Protein AF-A0A939ZYT9-F1 (afdb_monomer_lite)

pLDDT: mean 72.54, std 13.78, range [33.97, 92.31]

Foldseek 3Di:
DDDPVVVVVVVVVVVVVVVVVVVVVVPPDPDDDDDDDDDDDDDWFQFKDKDFDDAAQFFQWAADPDPPDDGDTPGHHPVGDTADAAFDKDLGTKIWIFGATQFKKKKKKKWWPVQWDFFKDAFAWFAFQPPDWDDDPNDTDRPDGDGGPGIATQKQKWKWKDFPVGDIDILLNLCVVPCVLVVVVQDSPGDHVVVVLVCLPDPVSQVSVQVVCPVRQDQWDPWDWDDDNTITMTMTMGHHGRTGGMMMTMMIHRYDDPDDDVNVNVVRVSVSLVCCVVVVDPDPSGDNDGGIDMDMDMDGDD

Sequence (302 aa):
MKKNWIAKVAALMLALTLITSCFVGSTFAKYVTKAQGEDNARVAKWGILLTAAGTPLFESEYETDDTNGYEGLSVKSDNGDNVVAPGTHKDGFTGTITGTPEVAVRYELKIMKDSFKDIVLPAGEGYTDYTYFYEKDGVWDYHDTFDLDKDYAPLKWDVGVSNSNGTSYLLSALLEAHPGAANAGLTPVGASATDAIAIMSNTTYQNILKGILMDMVSGAQNVQFTDTDEYFAISMDFEPGCEMDYTFTLEWTWSFENNDDVTWCNDKADTYIGNVAAGVIEDAACITDIELNVIATATQID

Secondary structure (DSSP, 8-state):
----HHHHHHHHHHHHHHHHHHHHHTTS--------------PPP--EEEEE-S--SSBSEEE---TTS--SEEEE-SSS--B--TT-EEEEEEEEEEE--SS-EEEEEEEESTT-B--BB-SEEEEE--S--EEETTEEE---EEEESS-B---EEEEEEEETTS-EEEHHHHHHT-TTTGGGS--SSS--HHHHHHHHT-HHHHHHHHHHHHHHSTTEEEEEEEE-SSEEEEEEEE-TTPPEEEEEEEEEE-----SSSSHHHHHHHHHHHHHHHTTSS--TTSB---B--EEEEEEE--

Radius of gyration: 39.0 Å; chains: 1; bounding box: 87×52×151 Å

Structure (mmCIF, N/CA/C/O backbone):
data_AF-A0A939ZYT9-F1
#
_entry.id   AF-A0A939ZYT9-F1
#
loop_
_atom_site.group_PDB
_atom_site.id
_atom_site.type_symbol
_atom_site.label_atom_id
_atom_site.label_alt_id
_atom_site.label_comp_id
_atom_site.label_asym_id
_atom_site.label_entity_id
_atom_site.label_seq_id
_atom_site.pdbx_PDB_ins_code
_atom_site.Cartn_x
_atom_site.Cartn_y
_atom_site.Cartn_z
_atom_site.occupancy
_atom_site.B_iso_or_equiv
_atom_site.auth_seq_id
_atom_site.auth_comp_id
_atom_site.auth_asym_id
_atom_site.auth_atom_id
_atom_site.pdbx_PDB_model_num
ATOM 1 N N . MET A 1 1 ? -57.708 -29.643 110.485 1.00 50.50 1 MET A N 1
ATOM 2 C CA . MET A 1 1 ? -56.843 -29.445 109.297 1.00 50.50 1 MET A CA 1
ATOM 3 C C . MET A 1 1 ? -56.964 -27.981 108.872 1.00 50.50 1 MET A C 1
ATOM 5 O O . MET A 1 1 ? -58.081 -27.548 108.613 1.00 50.50 1 MET A O 1
ATOM 9 N N . LYS A 1 2 ? -55.887 -27.179 108.916 1.00 56.88 2 LYS A N 1
ATOM 10 C CA . LYS A 1 2 ? -55.949 -25.745 108.555 1.00 56.88 2 LYS A CA 1
ATOM 11 C C . LYS A 1 2 ? -56.152 -25.601 107.035 1.00 56.88 2 LYS A C 1
ATOM 13 O O . LYS A 1 2 ? -55.529 -26.313 106.254 1.00 56.88 2 LYS A O 1
ATOM 18 N N . LYS A 1 3 ? -57.084 -24.737 106.624 1.00 60.84 3 LYS A N 1
ATOM 19 C CA . LYS A 1 3 ? -57.538 -24.574 105.232 1.00 60.84 3 LYS A CA 1
ATOM 20 C C . LYS A 1 3 ? -56.538 -23.680 104.480 1.00 60.84 3 LYS A C 1
ATOM 22 O O . LYS A 1 3 ? -56.586 -22.463 104.614 1.00 60.84 3 LYS A O 1
ATOM 27 N N . ASN A 1 4 ? -55.632 -24.269 103.696 1.00 74.50 4 ASN A N 1
ATOM 28 C CA . ASN A 1 4 ? -54.584 -23.544 102.953 1.00 74.50 4 ASN A CA 1
ATOM 29 C C . ASN A 1 4 ? -55.134 -22.867 101.680 1.00 74.50 4 ASN A C 1
ATOM 31 O O . ASN A 1 4 ? -54.727 -23.176 100.562 1.00 74.50 4 ASN A O 1
ATOM 35 N N . TRP A 1 5 ? -56.095 -21.957 101.844 1.00 76.50 5 TRP A N 1
ATOM 36 C CA . TRP A 1 5 ? -56.739 -21.213 100.752 1.00 76.50 5 TRP A CA 1
ATOM 37 C C . TRP A 1 5 ? -55.726 -20.454 99.885 1.00 76.50 5 TRP A C 1
ATOM 39 O O . TRP A 1 5 ? -55.806 -20.486 98.661 1.00 76.50 5 TRP A O 1
ATOM 49 N N . ILE A 1 6 ? -54.723 -19.849 100.522 1.00 80.44 6 ILE A N 1
ATOM 50 C CA . ILE A 1 6 ? -53.679 -19.060 99.857 1.00 80.44 6 ILE A CA 1
ATOM 51 C C . ILE A 1 6 ? -52.861 -19.923 98.885 1.00 80.44 6 ILE A C 1
ATOM 53 O O . ILE A 1 6 ? -52.584 -19.487 97.774 1.00 80.44 6 ILE A O 1
ATOM 57 N N . ALA A 1 7 ? -52.552 -21.174 99.244 1.00 80.69 7 ALA A N 1
ATOM 58 C CA . ALA A 1 7 ? -51.812 -22.086 98.369 1.00 80.69 7 ALA A CA 1
ATOM 59 C C . ALA A 1 7 ? -52.610 -22.466 97.108 1.00 80.69 7 ALA A C 1
ATOM 61 O O . ALA A 1 7 ? -52.036 -22.610 96.033 1.00 80.69 7 ALA A O 1
ATOM 62 N N . LYS A 1 8 ? -53.942 -22.577 97.219 1.00 80.88 8 LYS A N 1
ATOM 63 C CA . LYS A 1 8 ? -54.818 -22.849 96.068 1.00 80.88 8 LYS A CA 1
ATOM 64 C C . LYS A 1 8 ? -54.913 -21.649 95.129 1.00 80.88 8 LYS A C 1
ATOM 66 O O . LYS A 1 8 ? -54.872 -21.829 93.918 1.00 80.88 8 LYS A O 1
ATOM 71 N N . VAL A 1 9 ? -54.999 -20.440 95.683 1.00 85.12 9 VAL A N 1
ATOM 72 C CA . VAL A 1 9 ? -54.995 -19.197 94.894 1.00 85.12 9 VAL A CA 1
ATOM 73 C C . VAL A 1 9 ? -53.641 -18.994 94.210 1.00 85.12 9 VAL A C 1
ATOM 75 O O . VAL A 1 9 ? -53.605 -18.646 93.036 1.00 85.12 9 VAL A O 1
ATOM 78 N N . ALA A 1 10 ? -52.533 -19.286 94.896 1.00 84.94 10 ALA A N 1
ATOM 79 C CA . ALA A 1 10 ? -51.194 -19.206 94.318 1.00 84.94 10 ALA A CA 1
ATOM 80 C C . ALA A 1 10 ? -50.993 -20.207 93.167 1.00 84.94 10 ALA A C 1
ATOM 82 O O . ALA A 1 10 ? -50.481 -19.833 92.116 1.00 84.94 10 ALA A O 1
ATOM 83 N N . ALA A 1 11 ? -51.448 -21.454 93.325 1.00 85.31 11 ALA A N 1
ATOM 84 C CA . ALA A 1 11 ? -51.383 -22.457 92.263 1.00 85.31 11 ALA A CA 1
ATOM 85 C C . ALA A 1 11 ? -52.262 -22.091 91.053 1.00 85.31 11 ALA A C 1
ATOM 87 O O . ALA A 1 11 ? -51.858 -22.310 89.915 1.00 85.31 11 ALA A O 1
ATOM 88 N N . LEU A 1 12 ? -53.436 -21.490 91.288 1.00 87.44 12 LEU A N 1
ATOM 89 C CA . LEU A 1 12 ? -54.309 -20.990 90.224 1.00 87.44 12 LEU A CA 1
ATOM 90 C C . LEU A 1 12 ? -53.646 -19.841 89.455 1.00 87.44 12 LEU A C 1
ATOM 92 O O . LEU A 1 12 ? -53.638 -19.855 88.229 1.00 87.44 12 LEU A O 1
ATOM 96 N N . MET A 1 13 ? -53.060 -18.876 90.169 1.00 84.44 13 MET A N 1
ATOM 97 C CA . MET A 1 13 ? -52.349 -17.752 89.556 1.00 84.44 13 MET A CA 1
ATOM 98 C C . MET A 1 13 ? -51.137 -18.233 88.753 1.00 84.44 13 MET A C 1
ATOM 100 O O . MET A 1 13 ? -50.930 -17.741 87.653 1.00 84.44 13 MET A O 1
ATOM 104 N N . LEU A 1 14 ? -50.397 -19.235 89.246 1.00 85.06 14 LEU A N 1
ATOM 105 C CA . LEU A 1 14 ? -49.279 -19.855 88.527 1.00 85.06 14 LEU A CA 1
ATOM 106 C C . LEU A 1 14 ? -49.733 -20.584 87.252 1.00 85.06 14 LEU A C 1
ATOM 108 O O . LEU A 1 14 ? -49.081 -20.495 86.217 1.00 85.06 14 LEU A O 1
ATOM 112 N N . ALA A 1 15 ? -50.851 -21.311 87.312 1.00 86.75 15 ALA A N 1
ATOM 113 C CA . ALA A 1 15 ? -51.401 -21.990 86.142 1.00 86.75 15 ALA A CA 1
ATOM 114 C C . ALA A 1 15 ? -51.895 -20.982 85.093 1.00 86.75 15 ALA A C 1
ATOM 116 O O . ALA A 1 15 ? -51.665 -21.166 83.898 1.00 86.75 15 ALA A O 1
ATOM 117 N N . LEU A 1 16 ? -52.525 -19.892 85.540 1.00 82.44 16 LEU A N 1
ATOM 118 C CA . LEU A 1 16 ? -52.999 -18.828 84.663 1.00 82.44 16 LEU A CA 1
ATOM 119 C C . LEU A 1 16 ? -51.827 -18.087 84.006 1.00 82.44 16 LEU A C 1
ATOM 121 O O . LEU A 1 16 ? -51.865 -17.864 82.798 1.00 82.44 16 LEU A O 1
ATOM 125 N N . THR A 1 17 ? -50.758 -17.789 84.760 1.00 82.69 17 THR A N 1
ATOM 126 C CA . THR A 1 17 ? -49.546 -17.174 84.200 1.00 82.69 17 THR A CA 1
ATOM 127 C C . THR A 1 17 ? -48.848 -18.091 83.197 1.00 82.69 17 THR A C 1
ATOM 129 O O . THR A 1 17 ? -48.426 -17.606 82.145 1.00 82.69 17 THR A O 1
ATOM 132 N N . LEU A 1 18 ? -48.801 -19.408 83.442 1.00 83.00 18 LEU A N 1
ATOM 133 C CA . LEU A 1 18 ? -48.243 -20.381 82.494 1.00 83.00 18 LEU A CA 1
ATOM 134 C C . LEU A 1 18 ? -49.012 -20.384 81.166 1.00 83.00 18 LEU A C 1
ATOM 136 O O . LEU A 1 18 ? -48.403 -20.252 80.107 1.00 83.00 18 LEU A O 1
ATOM 140 N N . ILE A 1 19 ? -50.346 -20.451 81.219 1.00 81.94 19 ILE A N 1
ATOM 141 C CA . ILE A 1 19 ? -51.198 -20.449 80.021 1.00 81.94 19 ILE A CA 1
ATOM 142 C C . ILE A 1 19 ? -51.032 -19.134 79.250 1.00 81.94 19 ILE A C 1
ATOM 144 O O . ILE A 1 19 ? -50.838 -19.158 78.035 1.00 81.94 19 ILE A O 1
ATOM 148 N N . THR A 1 20 ? -51.023 -17.984 79.936 1.00 73.62 20 THR A N 1
ATOM 149 C CA . THR A 1 20 ? -50.803 -16.687 79.275 1.00 73.62 20 THR A CA 1
ATOM 150 C C . THR A 1 20 ? -49.405 -16.574 78.662 1.00 73.62 20 THR A C 1
ATOM 152 O O . THR A 1 20 ? -49.266 -15.998 77.588 1.00 73.62 20 THR A O 1
ATOM 155 N N . SER A 1 21 ? -48.378 -17.177 79.277 1.00 73.31 21 SER A N 1
ATOM 156 C CA . SER A 1 21 ? -47.013 -17.175 78.732 1.00 73.31 21 SER A CA 1
ATOM 157 C C . SER A 1 21 ? -46.888 -18.016 77.457 1.00 73.31 21 SER A C 1
ATOM 159 O O . SER A 1 21 ? -46.184 -17.626 76.528 1.00 73.31 21 SER A O 1
ATOM 161 N N . CYS A 1 22 ? -47.642 -19.118 77.359 1.00 67.44 22 CYS A N 1
ATOM 162 C CA . CYS A 1 22 ? -47.685 -19.946 76.157 1.00 67.44 22 CYS A CA 1
ATOM 163 C C . CYS A 1 22 ? -48.371 -19.221 74.988 1.00 67.44 22 CYS A C 1
ATOM 165 O O . CYS A 1 22 ? -47.893 -19.313 73.860 1.00 67.44 22 CYS A O 1
ATOM 167 N N . PHE A 1 23 ? -49.431 -18.444 75.249 1.00 60.84 23 PHE A N 1
ATOM 168 C CA . PHE A 1 23 ? -50.092 -17.636 74.214 1.00 60.84 23 PHE A CA 1
ATOM 169 C C . PHE A 1 23 ? -49.230 -16.460 73.726 1.00 60.84 23 PHE A C 1
ATOM 171 O O . PHE A 1 23 ? -49.264 -16.140 72.537 1.00 60.84 23 PHE A O 1
ATOM 178 N N . VAL A 1 24 ? -48.402 -15.875 74.599 1.00 63.00 24 VAL A N 1
ATOM 179 C CA . VAL A 1 24 ? -47.419 -14.830 74.244 1.00 63.00 24 VAL A CA 1
ATOM 180 C C . VAL A 1 24 ? -46.227 -15.401 73.443 1.00 63.00 24 VAL A C 1
ATOM 182 O O . VAL A 1 24 ? -45.581 -14.676 72.689 1.00 63.00 24 VAL A O 1
ATOM 185 N N . GLY A 1 25 ? -45.964 -16.714 73.524 1.00 56.84 25 GLY A N 1
ATOM 186 C CA . GLY A 1 25 ? -44.915 -17.407 72.760 1.00 56.84 25 GLY A CA 1
ATOM 187 C C . GLY A 1 25 ? -45.236 -17.613 71.273 1.00 56.84 25 GLY A C 1
ATOM 188 O O . GLY A 1 25 ? -44.345 -17.539 70.428 1.00 56.84 25 GLY A O 1
ATOM 189 N N . SER A 1 26 ? -46.514 -17.797 70.928 1.00 55.28 26 SER A N 1
ATOM 190 C CA . SER A 1 26 ? -46.989 -17.951 69.539 1.00 55.28 26 SER A CA 1
ATOM 191 C C . SER A 1 26 ? -46.920 -16.665 68.698 1.00 55.28 26 SER A C 1
ATOM 193 O O . SER A 1 26 ? -47.130 -16.719 67.488 1.00 55.28 26 SER A O 1
ATOM 195 N N . THR A 1 27 ? -46.588 -15.521 69.311 1.00 56.25 27 THR A N 1
ATOM 196 C CA . THR A 1 27 ? -46.313 -14.245 68.626 1.00 56.25 27 THR A CA 1
ATOM 197 C C . THR A 1 27 ? -44.821 -13.930 68.488 1.00 56.25 27 THR A C 1
ATOM 199 O O . THR A 1 27 ? -44.479 -12.824 68.073 1.00 56.25 27 THR A O 1
ATOM 202 N N . PHE A 1 28 ? -43.910 -14.875 68.757 1.00 49.50 28 PHE A N 1
ATOM 203 C CA . PHE A 1 28 ? -42.530 -14.770 68.265 1.00 49.50 28 PHE A CA 1
ATOM 204 C C . PHE A 1 28 ? -42.488 -15.135 66.779 1.00 49.50 28 PHE A C 1
ATOM 206 O O . PHE A 1 28 ? -42.092 -16.217 66.364 1.00 49.50 28 PHE A O 1
ATOM 213 N N . ALA A 1 29 ? -43.009 -14.183 66.011 1.00 56.75 29 ALA A N 1
ATOM 214 C CA . ALA A 1 29 ? -42.663 -13.819 64.655 1.00 56.75 29 ALA A CA 1
ATOM 215 C C . ALA A 1 29 ? -42.197 -14.918 63.695 1.00 56.75 29 ALA A C 1
ATOM 217 O O . ALA A 1 29 ? -41.056 -15.379 63.716 1.00 56.75 29 ALA A O 1
ATOM 218 N N . LYS A 1 30 ? -43.024 -15.167 62.681 1.00 58.34 30 LYS A N 1
ATOM 219 C CA . LYS A 1 30 ? -42.511 -15.646 61.402 1.00 58.34 30 LYS A CA 1
ATOM 220 C C . LYS A 1 30 ? -41.990 -14.444 60.611 1.00 58.34 30 LYS A C 1
ATOM 222 O O . LYS A 1 30 ? -42.691 -13.912 59.755 1.00 58.34 30 LYS A O 1
ATOM 227 N N . TYR A 1 31 ? -40.780 -13.985 60.924 1.00 46.81 31 TYR A N 1
ATOM 228 C CA . TYR A 1 31 ? -40.090 -13.020 60.072 1.00 46.81 31 TYR A CA 1
ATOM 229 C C . TYR A 1 31 ? -39.605 -13.753 58.820 1.00 46.81 31 TYR A C 1
ATOM 231 O O . TYR A 1 31 ? -38.692 -14.571 58.882 1.00 46.81 31 TYR A O 1
ATOM 239 N N . VAL A 1 32 ? -40.240 -13.487 57.681 1.00 62.59 32 VAL A N 1
ATOM 240 C CA . VAL A 1 32 ? -39.647 -13.779 56.375 1.00 62.59 32 VAL A CA 1
ATOM 241 C C . VAL A 1 32 ? -39.305 -12.437 55.756 1.00 62.59 32 VAL A C 1
ATOM 243 O O . VAL A 1 32 ? -40.190 -11.713 55.307 1.00 62.59 32 VAL A O 1
ATOM 246 N N . THR A 1 33 ? -38.024 -12.094 55.759 1.00 52.50 33 THR A N 1
ATOM 247 C CA . THR A 1 33 ? -37.490 -10.957 55.012 1.00 52.50 33 THR A CA 1
ATOM 248 C C . THR A 1 33 ? -37.264 -11.410 53.575 1.00 52.50 33 THR A C 1
ATOM 250 O O . THR A 1 33 ? -36.527 -12.363 53.330 1.00 52.50 33 THR A O 1
ATOM 253 N N . LYS A 1 34 ? -37.924 -10.758 52.618 1.00 50.41 34 LYS A N 1
ATOM 254 C CA . LYS A 1 34 ? -37.688 -10.951 51.184 1.00 50.41 34 LYS A CA 1
ATOM 255 C C . LYS A 1 34 ? -37.107 -9.657 50.630 1.00 50.41 34 LYS A C 1
ATOM 257 O O . LYS A 1 34 ? -37.710 -8.605 50.812 1.00 50.41 34 LYS A O 1
ATOM 262 N N . ALA A 1 35 ? -35.957 -9.748 49.975 1.00 48.56 35 ALA A N 1
ATOM 263 C CA . ALA A 1 35 ? -35.402 -8.680 49.158 1.00 48.56 35 ALA A CA 1
ATOM 264 C C . ALA A 1 35 ? -35.429 -9.166 47.707 1.00 48.56 35 ALA A C 1
ATOM 266 O O . ALA A 1 35 ? -34.958 -10.265 47.419 1.00 48.56 35 ALA A O 1
ATOM 267 N N . GLN A 1 36 ? -36.038 -8.379 46.828 1.00 51.91 36 GLN A N 1
ATOM 268 C CA . GLN A 1 36 ? -36.054 -8.609 45.390 1.00 51.91 36 GLN A CA 1
ATOM 269 C C . GLN A 1 36 ? -35.243 -7.475 44.771 1.00 51.91 36 GLN A C 1
ATOM 271 O O . GLN A 1 36 ? -35.551 -6.307 44.998 1.00 51.91 36 GLN A O 1
ATOM 276 N N . GLY A 1 37 ? -34.172 -7.833 44.070 1.00 65.44 37 GLY A N 1
ATOM 277 C CA . GLY A 1 37 ? -33.404 -6.926 43.231 1.00 65.44 37 GLY A CA 1
ATOM 278 C C . GLY A 1 37 ? -33.632 -7.336 41.787 1.00 65.44 37 GLY A C 1
ATOM 279 O O . GLY A 1 37 ? -33.529 -8.520 41.470 1.00 65.44 37 GLY A O 1
ATOM 280 N N . GLU A 1 38 ? -33.988 -6.378 40.945 1.00 67.25 38 GLU A N 1
ATOM 281 C CA . GLU A 1 38 ? -34.037 -6.566 39.500 1.00 67.25 38 GLU A CA 1
ATOM 282 C C . GLU A 1 38 ? -32.838 -5.832 38.913 1.00 67.25 38 GLU A C 1
ATOM 284 O O . GLU A 1 38 ? -32.649 -4.644 39.171 1.00 67.25 38 GLU A O 1
ATOM 289 N N . ASP A 1 39 ? -32.018 -6.566 38.171 1.00 64.44 39 ASP A N 1
ATOM 290 C CA . ASP A 1 39 ? -30.889 -6.036 37.420 1.00 64.44 39 ASP A CA 1
ATOM 291 C C . ASP A 1 39 ? -31.110 -6.381 35.947 1.00 64.44 39 ASP A C 1
ATOM 293 O O . ASP A 1 39 ? -31.482 -7.510 35.617 1.00 64.44 39 ASP A O 1
ATOM 297 N N . ASN A 1 40 ? -30.952 -5.391 35.076 1.00 72.56 40 ASN A N 1
ATOM 298 C CA . ASN A 1 40 ? -31.156 -5.532 33.642 1.00 72.56 40 ASN A CA 1
ATOM 299 C C . ASN A 1 40 ? -29.957 -4.918 32.924 1.00 72.56 40 ASN A C 1
ATOM 301 O O . ASN A 1 40 ? -29.700 -3.721 33.044 1.00 72.56 40 ASN A O 1
ATOM 305 N N . ALA A 1 41 ? -29.271 -5.729 32.123 1.00 67.94 41 ALA A N 1
ATOM 306 C CA . ALA A 1 41 ? -28.177 -5.302 31.263 1.00 67.94 41 ALA A CA 1
ATOM 307 C C . ALA A 1 41 ? -28.503 -5.616 29.800 1.00 67.94 41 ALA A C 1
ATOM 309 O O . ALA A 1 41 ? -29.273 -6.529 29.493 1.00 67.94 41 ALA A O 1
ATOM 310 N N . ARG A 1 42 ? -27.890 -4.863 28.887 1.00 86.94 42 ARG A N 1
ATOM 311 C CA . ARG A 1 42 ? -27.896 -5.161 27.451 1.00 86.94 42 ARG A CA 1
ATOM 312 C C . ARG A 1 42 ? -26.476 -5.435 26.975 1.00 86.94 42 ARG A C 1
ATOM 314 O O . ARG A 1 42 ? -25.521 -4.961 27.583 1.00 86.94 42 ARG A O 1
ATOM 321 N N . VAL A 1 43 ? -26.354 -6.155 25.864 1.00 77.62 43 VAL A N 1
ATOM 322 C CA . VAL A 1 43 ? -25.065 -6.370 25.195 1.00 77.62 43 VAL A CA 1
ATOM 323 C C . VAL A 1 43 ? -24.517 -5.023 24.707 1.00 77.62 43 VAL A C 1
ATOM 325 O O . VAL A 1 43 ? -25.281 -4.179 24.219 1.00 77.62 43 VAL A O 1
ATOM 328 N N . ALA A 1 44 ? -23.211 -4.816 24.882 1.00 79.88 44 ALA A N 1
ATOM 329 C CA . ALA A 1 44 ? -22.503 -3.652 24.368 1.00 79.88 44 ALA A CA 1
ATOM 330 C C . ALA A 1 44 ? -22.458 -3.694 22.833 1.00 79.88 44 ALA A C 1
ATOM 332 O O . ALA A 1 44 ? -22.315 -4.758 22.228 1.00 79.88 44 ALA A O 1
ATOM 333 N N . LYS A 1 45 ? -22.629 -2.545 22.184 1.00 85.12 45 LYS A N 1
ATOM 334 C CA . LYS A 1 45 ? -22.618 -2.451 20.723 1.00 85.12 45 LYS A CA 1
ATOM 335 C C . LYS A 1 45 ? -21.189 -2.523 20.196 1.00 85.12 45 LYS A C 1
ATOM 337 O O . LYS A 1 45 ? -20.317 -1.809 20.685 1.00 85.12 45 LYS A O 1
ATOM 342 N N . TRP A 1 46 ? -21.002 -3.305 19.132 1.00 83.56 46 TRP A N 1
ATOM 343 C CA . TRP A 1 46 ? -19.767 -3.267 18.350 1.00 83.56 46 TRP A CA 1
ATOM 344 C C . TRP A 1 46 ? -19.583 -1.907 17.675 1.00 83.56 46 TRP A C 1
ATOM 346 O O . TRP A 1 46 ? -18.537 -1.302 17.813 1.00 83.56 46 TRP A O 1
ATOM 356 N N . GLY A 1 47 ? -20.619 -1.386 17.011 1.00 74.75 47 GLY A N 1
ATOM 357 C CA . GLY A 1 47 ? -20.675 0.019 16.588 1.00 74.75 47 GLY A CA 1
ATOM 358 C C . GLY A 1 47 ? -19.645 0.463 15.542 1.00 74.75 47 GLY A C 1
ATOM 359 O O . GLY A 1 47 ? -19.613 1.653 15.257 1.00 74.75 47 GLY A O 1
ATOM 360 N N . ILE A 1 48 ? -18.853 -0.456 14.978 1.00 83.88 48 ILE A N 1
ATOM 361 C CA . ILE A 1 48 ? -17.817 -0.179 13.974 1.00 83.88 48 ILE A CA 1
ATOM 362 C C . ILE A 1 48 ? -18.260 -0.655 12.603 1.00 83.88 48 ILE A C 1
ATOM 364 O O . ILE A 1 48 ? -18.724 -1.789 12.449 1.00 83.88 48 ILE A O 1
ATOM 368 N N . LEU A 1 49 ? -18.042 0.197 11.609 1.00 81.69 49 LEU A N 1
ATOM 369 C CA . LEU A 1 49 ? -18.112 -0.146 10.204 1.00 81.69 49 LEU A CA 1
ATOM 370 C C . LEU A 1 49 ? -16.715 -0.024 9.602 1.00 81.69 49 LEU A C 1
ATOM 372 O O . LEU A 1 49 ? -16.107 1.047 9.628 1.00 81.69 49 LEU A O 1
ATOM 376 N N . LEU A 1 50 ? -16.235 -1.139 9.059 1.00 78.06 50 LEU A N 1
ATOM 377 C CA . LEU A 1 50 ? -15.003 -1.185 8.295 1.00 78.06 50 LEU A CA 1
ATOM 378 C C . LEU A 1 50 ? -15.353 -1.314 6.821 1.00 78.06 50 LEU A C 1
ATOM 380 O O . LEU A 1 50 ? -15.993 -2.290 6.424 1.00 78.06 50 LEU A O 1
ATOM 384 N N . THR A 1 51 ? -14.928 -0.342 6.022 1.00 71.44 51 THR A N 1
ATOM 385 C CA . THR A 1 51 ? -15.089 -0.414 4.572 1.00 71.44 51 THR A CA 1
ATOM 386 C C . THR A 1 51 ? -13.708 -0.433 3.943 1.00 71.44 51 THR A C 1
ATOM 388 O O . THR A 1 51 ? -13.028 0.589 3.885 1.00 71.44 51 THR A O 1
ATOM 391 N N . ALA A 1 52 ? -13.298 -1.614 3.478 1.00 60.97 52 ALA A N 1
ATOM 392 C CA . ALA A 1 52 ? -12.204 -1.770 2.528 1.00 60.97 52 ALA A CA 1
ATOM 393 C C . ALA A 1 52 ? -12.792 -1.582 1.125 1.00 60.97 52 ALA A C 1
ATOM 395 O O . ALA A 1 52 ? -13.104 -2.551 0.436 1.00 60.97 52 ALA A O 1
ATOM 396 N N . ALA A 1 53 ? -13.096 -0.340 0.764 1.00 55.25 53 ALA A N 1
ATOM 397 C CA . ALA A 1 53 ? -13.561 -0.018 -0.574 1.00 55.25 53 ALA A CA 1
ATOM 398 C C . ALA A 1 53 ? -13.425 1.478 -0.825 1.00 55.25 53 ALA A C 1
ATOM 400 O O . ALA A 1 53 ? -14.094 2.284 -0.180 1.00 55.25 53 ALA A O 1
ATOM 401 N N . GLY A 1 54 ? -12.655 1.815 -1.849 1.00 53.81 54 GLY A N 1
ATOM 402 C CA . GLY A 1 54 ? -12.739 3.113 -2.488 1.00 53.81 54 GLY A CA 1
ATOM 403 C C . GLY A 1 54 ? -11.581 3.275 -3.446 1.00 53.81 54 GLY A C 1
ATOM 404 O O . GLY A 1 54 ? -10.508 3.679 -3.024 1.00 53.81 54 GLY A O 1
ATOM 405 N N . THR A 1 55 ? -11.847 2.960 -4.714 1.00 56.59 55 THR A N 1
ATOM 406 C CA . THR A 1 55 ? -10.955 2.986 -5.887 1.00 56.59 55 THR A CA 1
ATOM 407 C C . THR A 1 55 ? -9.979 1.805 -6.024 1.00 56.59 55 THR A C 1
ATOM 409 O O . THR A 1 55 ? -9.413 1.352 -5.033 1.00 56.59 55 THR A O 1
ATOM 412 N N . PRO A 1 56 ? -9.854 1.217 -7.232 1.00 67.62 56 PRO A N 1
ATOM 413 C CA . PRO A 1 56 ? -8.730 0.357 -7.576 1.00 67.62 56 PRO A CA 1
ATOM 414 C C . PRO A 1 56 ? -7.422 1.142 -7.467 1.00 67.62 56 PRO A C 1
ATOM 416 O O . PRO A 1 56 ? -7.353 2.294 -7.890 1.00 67.62 56 PRO A O 1
ATOM 419 N N . LEU A 1 57 ? -6.382 0.491 -6.948 1.00 75.19 57 LEU A N 1
ATOM 420 C CA . LEU A 1 57 ? -5.054 1.090 -6.806 1.00 75.19 57 LEU A CA 1
ATOM 421 C C . LEU A 1 57 ? -4.406 1.413 -8.159 1.00 75.19 57 LEU A C 1
ATOM 423 O O . LEU A 1 57 ? -3.573 2.309 -8.247 1.00 75.19 57 LEU A O 1
ATOM 427 N N . PHE A 1 58 ? -4.821 0.701 -9.205 1.00 84.81 58 PHE A N 1
ATOM 428 C CA . PHE A 1 58 ? -4.349 0.844 -10.576 1.00 84.81 58 PHE A CA 1
ATOM 429 C C . PHE A 1 58 ? -5.541 0.828 -11.524 1.00 84.81 58 PHE A C 1
ATOM 431 O O . PHE A 1 58 ? -6.535 0.145 -11.259 1.00 84.81 58 PHE A O 1
ATOM 438 N N . GLU A 1 59 ? -5.426 1.542 -12.635 1.00 86.31 59 GLU A N 1
ATOM 439 C CA . GLU A 1 59 ? -6.475 1.650 -13.642 1.00 86.31 59 GLU A CA 1
ATOM 440 C C . GLU A 1 59 ? -5.939 1.255 -15.019 1.00 86.31 59 GLU A C 1
ATOM 442 O O . GLU A 1 59 ? -4.736 1.223 -15.271 1.00 86.31 59 GLU A O 1
ATOM 447 N N . SER A 1 60 ? -6.846 0.918 -15.931 1.00 88.25 60 SER A N 1
ATOM 448 C CA . SER A 1 60 ? -6.493 0.645 -17.325 1.00 88.25 60 SER A CA 1
ATOM 449 C C . SER A 1 60 ? -6.351 1.926 -18.155 1.00 88.25 60 SER A C 1
ATOM 451 O O . SER A 1 60 ? -5.895 1.868 -19.294 1.00 88.25 60 SER A O 1
ATOM 453 N N . GLU A 1 61 ? -6.803 3.070 -17.633 1.00 88.88 61 GLU A N 1
ATOM 454 C CA . GLU A 1 61 ? -6.831 4.366 -18.316 1.00 88.88 61 GLU A CA 1
ATOM 455 C C . GLU A 1 61 ? -6.514 5.492 -17.323 1.00 88.88 61 GLU A C 1
ATOM 457 O O . GLU A 1 61 ? -7.017 5.471 -16.204 1.00 88.88 61 GLU A O 1
ATOM 462 N N . TYR A 1 62 ? -5.718 6.479 -17.744 1.00 86.31 62 TYR A N 1
ATOM 463 C CA . TYR A 1 62 ? -5.395 7.676 -16.960 1.00 86.31 62 TYR A CA 1
ATOM 464 C C . TYR A 1 62 ? -5.636 8.927 -17.801 1.00 86.31 62 TYR A C 1
ATOM 466 O O . TYR A 1 62 ? -5.270 8.978 -18.979 1.00 86.31 62 TYR A O 1
ATOM 474 N N . GLU A 1 63 ? -6.250 9.945 -17.201 1.00 85.00 63 GLU A N 1
ATOM 475 C CA . GLU A 1 63 ? -6.371 11.265 -17.820 1.00 85.00 63 GLU A CA 1
ATOM 476 C C . GLU A 1 63 ? -5.008 11.970 -17.851 1.00 85.00 63 GLU A C 1
ATOM 478 O O . GLU A 1 63 ? -4.038 11.559 -17.212 1.00 85.00 63 GLU A O 1
ATOM 483 N N . THR A 1 64 ? -4.894 12.998 -18.681 1.00 74.25 64 THR A N 1
ATOM 484 C CA . THR A 1 64 ? -3.690 13.823 -18.738 1.00 74.25 64 THR A CA 1
ATOM 485 C C . THR A 1 64 ? -3.721 14.918 -17.675 1.00 74.25 64 THR A C 1
ATOM 487 O O . THR A 1 64 ? -4.710 15.636 -17.551 1.00 74.25 64 THR A O 1
ATOM 490 N N . ASP A 1 65 ? -2.606 15.098 -16.970 1.00 65.25 65 ASP A N 1
ATOM 491 C CA . ASP A 1 65 ? -2.376 16.280 -16.129 1.00 65.25 65 ASP A CA 1
ATOM 492 C C . ASP A 1 65 ? -1.764 17.452 -16.922 1.00 65.25 65 ASP A C 1
ATOM 494 O O . ASP A 1 65 ? -1.388 18.483 -16.351 1.00 65.25 65 ASP A O 1
ATOM 498 N N . ASP A 1 66 ? -1.623 17.311 -18.249 1.00 63.41 66 ASP A N 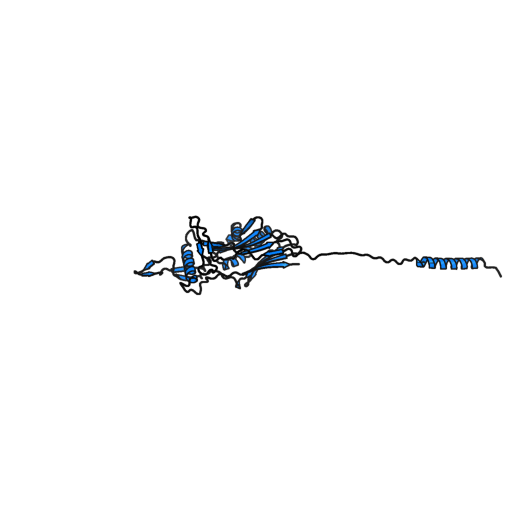1
ATOM 499 C CA . ASP A 1 66 ? -0.959 18.301 -19.088 1.00 63.41 66 ASP A CA 1
ATOM 500 C C . ASP A 1 66 ? -1.755 19.608 -19.146 1.00 63.41 66 ASP A C 1
ATOM 502 O O . ASP A 1 66 ? -2.773 19.752 -19.826 1.00 63.41 66 ASP A O 1
ATOM 506 N N . THR A 1 67 ? -1.229 20.627 -18.475 1.00 59.81 67 THR A N 1
ATOM 507 C CA . THR A 1 67 ? -1.801 21.973 -18.501 1.00 59.81 67 THR A CA 1
ATOM 508 C C . THR A 1 67 ? -1.550 22.691 -19.840 1.00 59.81 67 THR A C 1
ATOM 510 O O . THR A 1 67 ? -2.070 23.789 -20.046 1.00 59.81 67 THR A O 1
ATOM 513 N N . ASN A 1 68 ? -0.775 22.099 -20.765 1.00 62.97 68 ASN A N 1
ATOM 514 C CA . ASN A 1 68 ? -0.440 22.671 -22.075 1.00 62.97 68 ASN A CA 1
ATOM 515 C C . ASN A 1 68 ? -1.466 22.370 -23.186 1.00 62.97 68 ASN A C 1
ATOM 517 O O . ASN A 1 68 ? -1.239 22.742 -24.341 1.00 62.97 68 ASN A O 1
ATOM 521 N N . GLY A 1 69 ? -2.622 21.786 -22.852 1.00 60.16 69 GLY A N 1
ATOM 522 C CA . GLY A 1 69 ? -3.794 21.747 -23.735 1.00 60.16 69 GLY A CA 1
ATOM 523 C C . GLY A 1 69 ? -3.985 20.462 -24.543 1.00 60.16 69 GLY A C 1
ATOM 524 O O . GLY A 1 69 ? -4.745 20.474 -25.515 1.00 60.16 69 GLY A O 1
ATOM 525 N N . TYR A 1 70 ? -3.328 19.362 -24.168 1.00 69.31 70 TYR A N 1
ATOM 526 C CA . TYR A 1 70 ? -3.775 18.035 -24.585 1.00 69.31 70 TYR A CA 1
ATOM 527 C C . TYR A 1 70 ? -5.056 17.684 -23.815 1.00 69.31 70 TYR A C 1
ATOM 529 O O . TYR A 1 70 ? -5.066 17.701 -22.593 1.00 69.31 70 TYR A O 1
ATOM 537 N N . GLU A 1 71 ? -6.150 17.388 -24.520 1.00 63.41 71 GLU A N 1
ATOM 538 C CA . GLU A 1 71 ? -7.386 16.893 -23.903 1.00 63.41 71 GLU A CA 1
ATOM 539 C C . GLU A 1 71 ? -7.612 15.452 -24.364 1.00 63.41 71 GLU A C 1
ATOM 541 O O . GLU A 1 71 ? -8.063 15.194 -25.484 1.00 63.41 71 GLU A O 1
ATOM 546 N N . GLY A 1 72 ? -7.210 14.500 -23.523 1.00 77.75 72 GLY A N 1
ATOM 547 C CA . GLY A 1 72 ? -7.248 13.073 -23.818 1.00 77.75 72 GLY A CA 1
ATOM 548 C C . GLY A 1 72 ? -6.671 12.224 -22.685 1.00 77.75 72 GLY A C 1
ATOM 549 O O . GLY A 1 72 ? -6.249 12.744 -21.653 1.00 77.75 72 GLY A O 1
ATOM 550 N N . LEU A 1 73 ? -6.657 10.906 -22.891 1.00 83.00 73 LEU A N 1
ATOM 551 C CA . LEU A 1 73 ? -6.010 9.967 -21.975 1.00 83.00 73 LEU A CA 1
ATOM 552 C C . LEU A 1 73 ? -4.490 10.025 -22.166 1.00 83.00 73 LEU A C 1
ATOM 554 O O . LEU A 1 73 ? -4.016 9.948 -23.299 1.00 83.00 73 LEU A O 1
ATOM 558 N N . SER A 1 74 ? -3.743 10.139 -21.070 1.00 82.88 74 SER A N 1
ATOM 559 C CA . SER A 1 74 ? -2.279 10.029 -21.063 1.00 82.88 74 SER A CA 1
ATOM 560 C C . SER A 1 74 ? -1.833 8.575 -21.214 1.00 82.88 74 SER A C 1
ATOM 562 O O . SER A 1 74 ? -0.855 8.289 -21.903 1.00 82.88 74 SER A O 1
ATOM 564 N N . VAL A 1 75 ? -2.593 7.649 -20.623 1.00 86.88 75 VAL A N 1
ATOM 565 C CA . VAL A 1 75 ? -2.322 6.211 -20.644 1.00 86.88 75 VAL A CA 1
ATOM 566 C C . VAL A 1 75 ? -3.609 5.456 -20.926 1.00 86.88 75 VAL A C 1
ATOM 568 O O . VAL A 1 75 ? -4.666 5.765 -20.377 1.00 86.88 75 VAL A O 1
ATOM 571 N N . LYS A 1 76 ? -3.513 4.446 -21.790 1.00 88.19 76 LYS A N 1
ATOM 572 C CA . LYS A 1 76 ? -4.584 3.496 -22.063 1.00 88.19 76 LYS A CA 1
ATOM 573 C C . LYS A 1 76 ? -3.997 2.128 -22.367 1.00 88.19 76 LYS A C 1
ATOM 575 O O . LYS A 1 76 ? -3.266 1.973 -23.342 1.00 88.19 76 LYS A O 1
ATOM 580 N N . SER A 1 77 ? -4.377 1.154 -21.556 1.00 89.44 77 SER A N 1
ATOM 581 C CA . SER A 1 77 ? -4.096 -0.255 -21.787 1.00 89.44 77 SER A CA 1
ATOM 582 C C . SER A 1 77 ? -4.782 -0.747 -23.066 1.00 89.44 77 SER A C 1
ATOM 584 O O . SER A 1 77 ? -5.928 -0.389 -23.361 1.00 89.44 77 SER A O 1
ATOM 586 N N . ASP A 1 78 ? -4.079 -1.563 -23.848 1.00 85.38 78 ASP A N 1
ATOM 587 C CA . ASP A 1 78 ? -4.576 -2.118 -25.109 1.00 85.38 78 ASP A CA 1
ATOM 588 C C . ASP A 1 78 ? -5.496 -3.331 -24.898 1.00 85.38 78 ASP A C 1
ATOM 590 O O . ASP A 1 78 ? -6.415 -3.570 -25.688 1.00 85.38 78 ASP A O 1
ATOM 594 N N . ASN A 1 79 ? -5.280 -4.065 -23.809 1.00 85.88 79 ASN A N 1
ATOM 595 C CA . ASN A 1 79 ? -5.973 -5.294 -23.448 1.00 85.88 79 ASN A CA 1
ATOM 596 C C . ASN A 1 79 ? -6.951 -5.111 -22.267 1.00 85.88 79 ASN A C 1
ATOM 598 O O . ASN A 1 79 ? -7.753 -6.005 -21.994 1.00 85.88 79 ASN A O 1
ATOM 602 N N . GLY A 1 80 ? -6.944 -3.934 -21.632 1.00 85.38 80 GLY A N 1
ATOM 603 C CA . GLY A 1 80 ? -7.793 -3.597 -20.488 1.00 85.38 80 GLY A CA 1
ATOM 604 C C . GLY A 1 80 ? -7.203 -3.985 -19.131 1.00 85.38 80 GLY A C 1
ATOM 605 O O . GLY A 1 80 ? -7.891 -3.823 -18.124 1.00 85.38 80 GLY A O 1
ATOM 606 N N . ASP A 1 81 ? -5.960 -4.468 -19.092 1.00 86.88 81 ASP A N 1
ATOM 607 C CA . ASP A 1 81 ? -5.225 -4.687 -17.851 1.00 86.88 81 ASP A CA 1
ATOM 608 C C . ASP A 1 81 ? -4.924 -3.352 -17.168 1.00 86.88 81 ASP A C 1
ATOM 610 O O . ASP A 1 81 ? -4.807 -2.306 -17.814 1.00 86.88 81 ASP A O 1
ATOM 614 N N . ASN A 1 82 ? -4.792 -3.397 -15.846 1.00 88.25 82 ASN A N 1
ATOM 615 C CA . ASN A 1 82 ? -4.338 -2.246 -15.089 1.00 88.25 82 ASN A CA 1
ATOM 616 C C . ASN A 1 82 ? -2.857 -2.005 -15.376 1.00 88.25 82 ASN A C 1
ATOM 618 O O . ASN A 1 82 ? -2.055 -2.935 -15.307 1.00 88.25 82 ASN A O 1
ATOM 622 N N . VAL A 1 83 ? -2.506 -0.760 -15.670 1.00 88.25 83 VAL A N 1
ATOM 623 C CA . VAL A 1 83 ? -1.152 -0.374 -16.068 1.00 88.25 83 VAL A CA 1
ATOM 624 C C . VAL A 1 83 ? -0.688 0.815 -15.247 1.00 88.25 83 VAL A C 1
ATOM 626 O O . VAL A 1 83 ? -1.493 1.578 -14.725 1.00 88.25 83 VAL A O 1
ATOM 629 N N . VAL A 1 84 ? 0.621 0.984 -15.145 1.00 88.44 84 VAL A N 1
ATOM 630 C CA . VAL A 1 84 ? 1.249 2.173 -14.570 1.00 88.44 84 VAL A CA 1
ATOM 631 C C . VAL A 1 84 ? 2.324 2.646 -15.536 1.00 88.44 84 VAL A C 1
ATOM 633 O O . VAL A 1 84 ? 2.916 1.840 -16.253 1.00 88.44 84 VAL A O 1
ATOM 636 N N . ALA A 1 85 ? 2.538 3.954 -15.603 1.00 86.56 85 ALA A N 1
ATOM 637 C CA . ALA A 1 85 ? 3.499 4.552 -16.523 1.00 86.56 85 ALA A CA 1
ATOM 638 C C . ALA A 1 85 ? 4.033 5.884 -15.975 1.00 86.56 85 ALA A C 1
ATOM 640 O O . ALA A 1 85 ? 3.408 6.463 -15.077 1.00 86.56 85 ALA A O 1
ATOM 641 N N . PRO A 1 86 ? 5.127 6.422 -16.539 1.00 84.38 86 PRO A N 1
ATOM 642 C CA . PRO A 1 86 ? 5.585 7.765 -16.213 1.00 84.38 86 PRO A CA 1
ATOM 643 C C . PRO A 1 86 ? 4.461 8.800 -16.324 1.00 84.38 86 PRO A C 1
ATOM 645 O O . PRO A 1 86 ? 3.701 8.814 -17.294 1.00 84.38 86 PRO A O 1
ATOM 648 N N . GLY A 1 87 ? 4.344 9.646 -15.304 1.00 76.69 87 GLY A N 1
ATOM 649 C CA . GLY A 1 87 ? 3.300 10.659 -15.170 1.00 76.69 87 GLY A CA 1
ATOM 650 C C . GLY A 1 87 ? 1.999 10.198 -14.522 1.00 76.69 87 GLY A C 1
ATOM 651 O O . GLY A 1 87 ? 1.128 11.030 -14.287 1.00 76.69 87 GLY A O 1
ATOM 652 N N . THR A 1 88 ? 1.832 8.905 -14.239 1.00 84.69 88 THR A N 1
ATOM 653 C CA . THR A 1 88 ? 0.614 8.398 -13.590 1.00 84.69 88 THR A CA 1
ATOM 654 C C . THR A 1 88 ? 0.718 8.459 -12.069 1.00 84.69 88 THR A C 1
ATOM 656 O O . THR A 1 88 ? 1.787 8.270 -11.486 1.00 84.69 88 THR A O 1
ATOM 659 N N . HIS A 1 89 ? -0.407 8.733 -11.413 1.00 83.56 89 HIS A N 1
ATOM 660 C CA . HIS A 1 89 ? -0.509 8.782 -9.959 1.00 83.56 89 HIS A CA 1
ATOM 661 C C . HIS A 1 89 ? -1.915 8.376 -9.506 1.00 83.56 89 HIS A C 1
ATOM 663 O O . HIS A 1 89 ? -2.876 8.451 -10.281 1.00 83.56 89 HIS A O 1
ATOM 669 N N . LYS A 1 90 ? -2.050 7.914 -8.258 1.00 78.19 90 LYS A N 1
ATOM 670 C CA . LYS A 1 90 ? -3.357 7.602 -7.667 1.00 78.19 90 LYS A CA 1
ATOM 671 C C . LYS A 1 90 ? -3.334 7.640 -6.143 1.00 78.19 90 LYS A C 1
ATOM 673 O O . LYS A 1 90 ? -2.423 7.097 -5.522 1.00 78.19 90 LYS A O 1
ATOM 678 N N . ASP A 1 91 ? -4.440 8.093 -5.559 1.00 71.19 91 ASP A N 1
ATOM 679 C CA . ASP A 1 91 ? -4.696 8.066 -4.107 1.00 71.19 91 ASP A CA 1
ATOM 680 C C . ASP A 1 91 ? -5.235 6.685 -3.630 1.00 71.19 91 ASP A C 1
ATOM 682 O O . ASP A 1 91 ? -6.085 6.569 -2.746 1.00 71.19 91 ASP A O 1
ATOM 686 N N . GLY A 1 92 ? -4.825 5.618 -4.326 1.00 62.81 92 GLY A N 1
ATOM 687 C CA . GLY A 1 92 ? -5.704 4.539 -4.791 1.00 62.81 92 GLY A CA 1
ATOM 688 C C . GLY A 1 92 ? -6.096 3.400 -3.842 1.00 62.81 92 GLY A C 1
ATOM 689 O O . GLY A 1 92 ? -6.763 2.475 -4.298 1.00 62.81 92 GLY A O 1
ATOM 690 N N . PHE A 1 93 ? -5.750 3.396 -2.554 1.00 67.69 93 PHE A N 1
ATOM 691 C CA . PHE A 1 93 ? -6.385 2.458 -1.611 1.00 67.69 93 PHE A CA 1
ATOM 692 C C . PHE A 1 93 ? -6.857 3.170 -0.358 1.00 67.69 93 PHE A C 1
ATOM 694 O O . PHE A 1 93 ? -6.051 3.688 0.407 1.00 67.69 93 PHE A O 1
ATOM 701 N N . THR A 1 94 ? -8.169 3.131 -0.117 1.00 69.88 94 THR A N 1
ATOM 702 C CA . THR A 1 94 ? -8.788 3.744 1.058 1.00 69.88 94 THR A CA 1
ATOM 703 C C . THR A 1 94 ? -9.412 2.689 1.972 1.00 69.88 94 THR A C 1
ATOM 705 O O . THR A 1 94 ? -10.319 1.939 1.598 1.00 69.88 94 THR A O 1
ATOM 708 N N . GLY A 1 95 ? -8.907 2.616 3.203 1.00 70.75 95 GLY A N 1
ATOM 709 C CA . GLY A 1 95 ? -9.504 1.849 4.292 1.00 70.75 95 GLY A CA 1
ATOM 710 C C . GLY A 1 95 ? -10.215 2.795 5.248 1.00 70.75 95 GLY A C 1
ATOM 711 O O . GLY A 1 95 ? -9.555 3.581 5.926 1.00 70.75 95 GLY A O 1
ATOM 712 N N . THR A 1 96 ? -11.545 2.727 5.316 1.00 74.81 96 THR A N 1
ATOM 713 C CA . THR A 1 96 ? -12.325 3.569 6.238 1.00 74.81 96 THR A CA 1
ATOM 714 C C . THR A 1 96 ? -12.709 2.797 7.493 1.00 74.81 96 THR A C 1
ATOM 716 O O . THR A 1 96 ? -13.209 1.668 7.421 1.00 74.81 96 THR A O 1
ATOM 719 N N . ILE A 1 97 ? -12.506 3.428 8.647 1.00 79.62 97 ILE A N 1
ATOM 720 C CA . ILE A 1 97 ? -13.040 2.987 9.933 1.00 79.62 97 ILE A CA 1
ATOM 721 C C . ILE A 1 97 ? -13.948 4.077 10.493 1.00 79.62 97 ILE A C 1
ATOM 723 O O . ILE A 1 97 ? -13.516 5.202 10.743 1.00 79.62 97 ILE A O 1
ATOM 727 N N . THR A 1 98 ? -15.225 3.733 10.671 1.00 85.75 98 THR A N 1
ATOM 728 C CA . THR A 1 98 ? -16.241 4.670 11.161 1.00 85.75 98 THR A CA 1
ATOM 729 C C . THR A 1 98 ? -17.070 4.082 12.299 1.00 85.75 98 THR A C 1
ATOM 731 O O . THR A 1 98 ? -17.259 2.864 12.387 1.00 85.75 98 THR A O 1
ATOM 734 N N . GLY A 1 99 ? -17.598 4.955 13.158 1.00 85.69 99 GLY A N 1
ATOM 735 C CA . GLY A 1 99 ? -18.591 4.619 14.177 1.00 85.69 99 GLY A CA 1
ATOM 736 C C . GLY A 1 99 ? -18.142 4.885 15.615 1.00 85.69 99 GLY A C 1
ATOM 737 O O . GLY A 1 99 ? -17.113 5.502 15.863 1.00 85.69 99 GLY A O 1
ATOM 738 N N . THR A 1 100 ? -18.944 4.438 16.583 1.00 89.94 100 THR A N 1
ATOM 739 C CA . THR A 1 100 ? -18.725 4.698 18.019 1.00 89.94 100 THR A CA 1
ATOM 740 C C . THR A 1 100 ? -18.979 3.413 18.820 1.00 89.94 100 THR A C 1
ATOM 742 O O . THR A 1 100 ? -20.134 3.108 19.148 1.00 89.94 100 THR A O 1
ATOM 745 N N . PRO A 1 101 ? -17.941 2.603 19.092 1.00 88.06 101 PRO A N 1
ATOM 746 C CA . PRO A 1 101 ? -18.060 1.338 19.805 1.00 88.06 101 PRO A CA 1
ATOM 747 C C . PRO A 1 101 ? -18.345 1.562 21.293 1.00 88.06 101 PRO A C 1
ATOM 749 O O . PRO A 1 101 ? -17.908 2.541 21.887 1.00 88.06 101 PRO A O 1
ATOM 752 N N . GLU A 1 102 ? -19.043 0.625 21.933 1.00 88.31 102 GLU A N 1
ATOM 753 C CA . GLU A 1 102 ? -19.236 0.622 23.398 1.00 88.31 102 GLU A CA 1
ATOM 754 C C . GLU A 1 102 ? -18.223 -0.276 24.124 1.00 88.31 102 GLU A C 1
ATOM 756 O O . GLU A 1 102 ? -18.322 -0.493 25.331 1.00 88.31 102 GLU A O 1
ATOM 761 N N . VAL A 1 103 ? -17.267 -0.820 23.375 1.00 89.38 103 VAL A N 1
ATOM 762 C CA . VAL A 1 103 ? -16.194 -1.703 23.832 1.00 89.38 103 VAL A CA 1
ATOM 763 C C . VAL A 1 103 ? -14.860 -1.146 23.350 1.00 89.38 103 VAL A C 1
ATOM 765 O O . VAL A 1 103 ? -14.829 -0.393 22.377 1.00 89.38 103 VAL A O 1
ATOM 768 N N . ALA A 1 104 ? -13.769 -1.508 24.020 1.00 88.25 104 ALA A N 1
ATOM 769 C CA . ALA A 1 104 ? -12.439 -1.135 23.566 1.00 88.25 104 ALA A CA 1
ATOM 770 C C . ALA A 1 104 ? -12.094 -1.917 22.292 1.00 88.25 104 ALA A C 1
ATOM 772 O O . ALA A 1 104 ? -12.460 -3.091 22.147 1.00 88.25 104 ALA A O 1
ATOM 773 N N . VAL A 1 105 ? -11.428 -1.256 21.349 1.00 89.00 105 VAL A N 1
ATOM 774 C CA . VAL A 1 105 ? -11.207 -1.785 19.998 1.00 89.00 105 VAL A CA 1
ATOM 775 C C . VAL A 1 105 ? -9.761 -1.597 19.598 1.00 89.00 105 VAL A C 1
ATOM 777 O O . VAL A 1 105 ? -9.217 -0.513 19.744 1.00 89.00 105 VAL A O 1
ATOM 780 N N . ARG A 1 106 ? -9.166 -2.630 19.010 1.00 88.44 106 ARG A N 1
ATOM 781 C CA . ARG A 1 106 ? -7.915 -2.528 18.267 1.00 88.44 106 ARG A CA 1
ATOM 782 C C . ARG A 1 106 ? -8.199 -2.509 16.778 1.00 88.44 106 ARG A C 1
ATOM 784 O O . ARG A 1 106 ? -8.793 -3.452 16.253 1.00 88.44 106 ARG A O 1
ATOM 791 N N . TYR A 1 107 ? -7.741 -1.463 16.111 1.00 84.88 107 TYR A N 1
ATOM 792 C CA . TYR A 1 107 ? -7.662 -1.398 14.662 1.00 84.88 107 TYR A CA 1
ATOM 793 C C . TYR A 1 107 ? -6.254 -1.773 14.202 1.00 84.88 107 TYR A C 1
ATOM 795 O O . TYR A 1 107 ? -5.271 -1.277 14.751 1.00 84.88 107 TYR A O 1
ATOM 803 N N . GLU A 1 108 ? -6.160 -2.628 13.188 1.00 83.44 108 GLU A N 1
ATOM 804 C CA . GLU A 1 108 ? -4.909 -3.014 12.544 1.00 83.44 108 GLU A CA 1
ATOM 805 C C . GLU A 1 108 ? -5.018 -2.837 11.030 1.00 83.44 108 GLU A C 1
ATOM 807 O O . GLU A 1 108 ? -5.919 -3.395 10.402 1.00 83.44 108 GLU A O 1
ATOM 812 N N . LEU A 1 109 ? -4.060 -2.126 10.444 1.00 77.94 109 LEU A N 1
ATOM 813 C CA . LEU A 1 109 ? -3.820 -2.087 9.005 1.00 77.94 109 LEU A CA 1
ATOM 814 C C . LEU A 1 109 ? -2.528 -2.854 8.715 1.00 77.94 109 LEU A C 1
ATOM 816 O O . LEU A 1 109 ? -1.483 -2.500 9.255 1.00 77.94 109 LEU A O 1
ATOM 820 N N . LYS A 1 110 ? -2.603 -3.903 7.896 1.00 78.88 110 LYS A N 1
ATOM 821 C CA . LYS A 1 110 ? -1.500 -4.809 7.549 1.00 78.88 110 LYS A CA 1
ATOM 822 C C . LYS A 1 110 ? -1.223 -4.745 6.053 1.00 78.88 110 LYS A C 1
ATOM 824 O O . LYS A 1 110 ? -2.142 -4.907 5.258 1.00 78.88 110 LYS A O 1
ATOM 829 N N . ILE A 1 111 ? 0.037 -4.562 5.691 1.00 74.69 111 ILE A N 1
ATOM 830 C CA . ILE A 1 111 ? 0.555 -4.677 4.329 1.00 74.69 111 ILE A CA 1
ATOM 831 C C . ILE A 1 111 ? 1.402 -5.947 4.284 1.00 74.69 111 ILE A C 1
ATOM 833 O O . ILE A 1 111 ? 2.411 -6.036 4.984 1.00 74.69 111 ILE A O 1
ATOM 837 N N . MET A 1 112 ? 0.975 -6.938 3.505 1.00 74.69 112 MET A N 1
ATOM 838 C CA . MET A 1 112 ? 1.666 -8.227 3.403 1.00 74.69 112 MET A CA 1
ATOM 839 C C . MET A 1 112 ? 2.896 -8.096 2.494 1.00 74.69 112 MET A C 1
ATOM 841 O O . MET A 1 112 ? 2.760 -7.697 1.340 1.00 74.69 112 MET A O 1
ATOM 845 N N . LYS A 1 113 ? 4.087 -8.429 3.003 1.00 66.38 113 LYS A N 1
ATOM 846 C CA . LYS A 1 113 ? 5.371 -8.323 2.286 1.00 66.38 113 LYS A CA 1
ATOM 847 C C . LYS A 1 113 ? 5.546 -9.389 1.213 1.00 66.38 113 LYS A C 1
ATOM 849 O O . LYS A 1 113 ? 6.106 -9.104 0.165 1.00 66.38 113 LYS A O 1
ATOM 854 N N . ASP A 1 114 ? 5.069 -10.607 1.460 1.00 65.62 114 ASP A N 1
ATOM 855 C CA . ASP A 1 114 ? 5.140 -11.719 0.499 1.00 65.62 114 ASP A CA 1
ATOM 856 C C . ASP A 1 114 ? 4.288 -11.486 -0.759 1.00 65.62 114 ASP A C 1
ATOM 858 O O . ASP A 1 114 ? 4.557 -12.039 -1.823 1.00 65.62 114 ASP A O 1
ATOM 862 N N . SER A 1 115 ? 3.269 -10.646 -0.616 1.00 62.78 115 SER A N 1
ATOM 863 C CA . SER A 1 115 ? 2.341 -10.232 -1.661 1.00 62.78 115 SER A CA 1
ATOM 864 C C . SER A 1 115 ? 2.720 -8.881 -2.261 1.00 62.78 115 SER A C 1
ATOM 866 O O . SER A 1 115 ? 1.982 -8.369 -3.098 1.00 62.78 115 SER A O 1
ATOM 868 N N . PHE A 1 116 ? 3.816 -8.281 -1.789 1.00 66.31 116 PHE A N 1
ATOM 869 C CA . PHE A 1 116 ? 4.282 -6.995 -2.259 1.00 66.31 116 PHE A CA 1
ATOM 870 C C . PHE A 1 116 ? 5.316 -7.193 -3.370 1.00 66.31 116 PHE A C 1
ATOM 872 O O . PHE A 1 116 ? 6.426 -7.670 -3.126 1.00 66.31 116 PHE A O 1
ATOM 879 N N . LYS A 1 117 ? 4.942 -6.828 -4.595 1.00 73.00 117 LYS A N 1
ATOM 880 C CA . LYS A 1 117 ? 5.837 -6.769 -5.754 1.00 73.00 117 LYS A CA 1
ATOM 881 C C . LYS A 1 117 ? 5.817 -5.349 -6.284 1.00 73.00 117 LYS A C 1
ATOM 883 O O . LYS A 1 117 ? 4.739 -4.809 -6.505 1.00 73.00 117 LYS A O 1
ATOM 888 N N . ASP A 1 118 ? 6.994 -4.771 -6.464 1.00 77.12 118 ASP A N 1
ATOM 889 C CA . ASP A 1 118 ? 7.174 -3.445 -7.049 1.00 77.12 118 ASP A CA 1
ATOM 890 C C . ASP A 1 118 ? 7.828 -3.577 -8.424 1.00 77.12 118 ASP A C 1
ATOM 892 O O . ASP A 1 118 ? 8.489 -4.582 -8.707 1.00 77.12 118 ASP A O 1
ATOM 896 N N . ILE A 1 119 ? 7.690 -2.543 -9.248 1.00 82.19 119 ILE A N 1
ATOM 897 C CA . ILE A 1 119 ? 8.436 -2.446 -10.502 1.00 82.19 119 ILE A CA 1
ATOM 898 C C . ILE A 1 119 ? 9.888 -2.143 -10.153 1.00 82.19 119 ILE A C 1
ATOM 900 O O . ILE A 1 119 ? 10.179 -1.151 -9.482 1.00 82.19 119 ILE A O 1
ATOM 904 N N . VAL A 1 120 ? 10.803 -3.000 -10.603 1.00 84.69 120 VAL A N 1
ATOM 905 C CA . VAL A 1 120 ? 12.227 -2.878 -10.284 1.00 84.69 120 VAL A CA 1
ATOM 906 C C . VAL A 1 120 ? 13.074 -3.230 -11.497 1.00 84.69 120 VAL A C 1
ATOM 908 O O . VAL A 1 120 ? 12.982 -4.328 -12.048 1.00 84.69 120 VAL A O 1
ATOM 911 N N . LEU A 1 121 ? 13.963 -2.313 -11.866 1.00 85.56 121 LEU A N 1
ATOM 912 C CA . LEU A 1 121 ? 15.110 -2.581 -12.721 1.00 85.56 121 LEU A CA 1
ATOM 913 C C . LEU A 1 121 ? 16.358 -2.693 -11.827 1.00 85.56 121 LEU A C 1
ATOM 915 O O . LEU A 1 121 ? 16.754 -1.694 -11.224 1.00 85.56 121 LEU A O 1
ATOM 919 N N . PRO A 1 122 ? 16.963 -3.885 -11.685 1.00 86.06 122 PRO A N 1
ATOM 920 C CA . PRO A 1 122 ? 18.101 -4.077 -10.789 1.00 86.06 122 PRO A CA 1
ATOM 921 C C . PRO A 1 122 ? 19.320 -3.223 -11.151 1.00 86.06 122 PRO A C 1
ATOM 923 O O . PRO A 1 122 ? 19.532 -2.866 -12.311 1.00 86.06 122 PRO A O 1
ATOM 926 N N . ALA A 1 123 ? 20.177 -2.956 -10.167 1.00 86.19 123 ALA A N 1
ATOM 927 C CA . ALA A 1 123 ? 21.493 -2.373 -10.400 1.00 86.19 123 ALA A CA 1
ATOM 928 C C . ALA A 1 123 ? 22.288 -3.221 -11.407 1.00 86.19 123 ALA A C 1
ATOM 930 O O . ALA A 1 123 ? 22.292 -4.454 -11.342 1.00 86.19 123 ALA A O 1
ATOM 931 N N . GL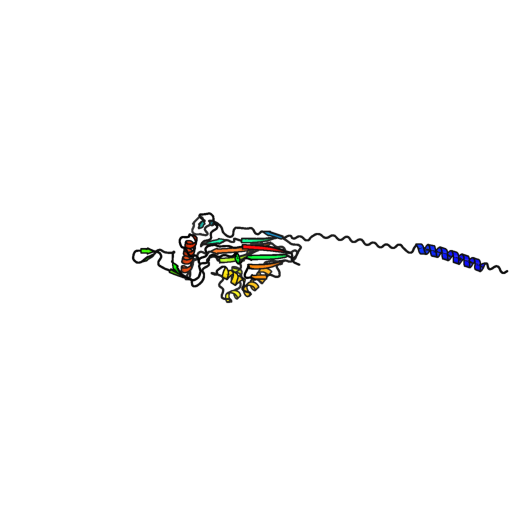Y A 1 124 ? 22.989 -2.568 -12.327 1.00 87.56 124 GLY A N 1
ATOM 932 C CA . GLY A 1 124 ? 23.682 -3.259 -13.407 1.00 87.56 124 GLY A CA 1
ATOM 933 C C . GLY A 1 124 ? 24.396 -2.305 -14.350 1.00 87.56 124 GLY A C 1
ATOM 934 O O . GLY A 1 124 ? 24.091 -1.119 -14.396 1.00 87.56 124 GLY A O 1
ATOM 935 N N . GLU A 1 125 ? 25.355 -2.836 -15.097 1.00 90.38 125 GLU A N 1
ATOM 936 C CA . GLU A 1 125 ? 26.114 -2.088 -16.098 1.00 90.38 125 GLU A CA 1
ATOM 937 C C . GLU A 1 125 ? 25.711 -2.538 -17.508 1.00 90.38 125 GLU A C 1
ATOM 939 O O . GLU A 1 125 ? 25.420 -3.716 -17.737 1.00 90.38 125 GLU A O 1
ATOM 944 N N . GLY A 1 126 ? 25.761 -1.620 -18.470 1.00 89.44 126 GLY A N 1
ATOM 945 C CA . GLY A 1 126 ? 25.616 -1.931 -19.888 1.00 89.44 126 GLY A CA 1
ATOM 946 C C . GLY A 1 126 ? 24.178 -2.109 -20.377 1.00 89.44 126 GLY A C 1
ATOM 947 O O . GLY A 1 126 ? 23.980 -2.761 -21.406 1.00 89.44 126 GLY A O 1
ATOM 948 N N . TYR A 1 127 ? 23.181 -1.543 -19.692 1.00 89.19 127 TYR A N 1
ATOM 949 C CA . TYR A 1 127 ? 21.805 -1.529 -20.193 1.00 89.19 127 TYR A CA 1
ATOM 950 C C . TYR A 1 127 ? 21.727 -0.744 -21.498 1.00 89.19 127 TYR A C 1
ATOM 952 O O . TYR A 1 127 ? 22.253 0.361 -21.586 1.00 89.19 127 TYR A O 1
ATOM 960 N N . THR A 1 128 ? 21.073 -1.295 -22.519 1.00 89.00 128 THR A N 1
ATOM 961 C CA . THR A 1 128 ? 20.900 -0.599 -23.799 1.00 89.00 128 THR A CA 1
ATOM 962 C C . THR A 1 128 ? 20.004 0.623 -23.631 1.00 89.00 128 THR A C 1
ATOM 964 O O . THR A 1 128 ? 18.894 0.523 -23.111 1.00 89.00 128 THR A O 1
ATOM 967 N N . ASP A 1 129 ? 20.476 1.774 -24.105 1.00 86.62 129 ASP A N 1
ATOM 968 C CA . ASP A 1 129 ? 19.690 3.000 -24.135 1.00 86.62 129 ASP A CA 1
ATOM 969 C C . ASP A 1 129 ? 18.727 2.990 -25.333 1.00 86.62 129 ASP A C 1
ATOM 971 O O . ASP A 1 129 ? 19.150 3.061 -26.486 1.00 86.62 129 ASP A O 1
ATOM 975 N N . TYR A 1 130 ? 17.424 2.922 -25.052 1.00 84.12 130 TYR A N 1
ATOM 976 C CA . TYR A 1 130 ? 16.367 2.929 -26.068 1.00 84.12 130 TYR A CA 1
ATOM 977 C C . TYR A 1 130 ? 15.729 4.309 -26.300 1.00 84.12 130 TYR A C 1
ATOM 979 O O . TYR A 1 130 ? 14.787 4.419 -27.088 1.00 84.12 130 TYR A O 1
ATOM 987 N N . THR A 1 131 ? 16.222 5.367 -25.646 1.00 79.56 131 THR A N 1
ATOM 988 C CA . THR A 1 131 ? 15.640 6.720 -25.737 1.00 79.56 131 THR A CA 1
ATOM 989 C C . THR A 1 131 ? 15.924 7.397 -27.078 1.00 79.56 131 THR A C 1
ATOM 991 O O . THR A 1 131 ? 15.100 8.168 -27.576 1.00 79.56 131 THR A O 1
ATOM 994 N N . TYR A 1 132 ? 17.054 7.075 -27.717 1.00 70.56 132 TYR A N 1
ATOM 995 C CA . TYR A 1 132 ? 17.461 7.657 -28.995 1.00 70.56 132 TYR A CA 1
ATOM 996 C C . TYR A 1 132 ? 17.991 6.603 -29.963 1.00 70.56 132 TYR A C 1
ATOM 998 O O . TYR A 1 132 ? 18.675 5.667 -29.575 1.00 70.56 132 TYR A O 1
ATOM 1006 N N . PHE A 1 133 ? 17.752 6.814 -31.257 1.00 69.12 133 PHE A N 1
ATOM 1007 C CA . PHE A 1 133 ? 18.493 6.127 -32.312 1.00 69.12 133 PHE A CA 1
ATOM 1008 C C . PHE A 1 133 ? 19.737 6.935 -32.661 1.00 69.12 133 PHE A C 1
ATOM 1010 O O . PHE A 1 133 ? 19.648 8.146 -32.882 1.00 69.12 133 PHE A O 1
ATOM 1017 N N . TYR A 1 134 ? 20.880 6.275 -32.796 1.00 64.69 134 TYR A N 1
ATOM 1018 C CA . TYR A 1 134 ? 22.109 6.923 -33.243 1.00 64.69 134 TYR A CA 1
ATOM 1019 C C . TYR A 1 134 ? 22.750 6.134 -34.372 1.00 64.69 134 TYR A C 1
ATOM 1021 O O . TYR A 1 134 ? 22.630 4.916 -34.492 1.00 64.69 134 TYR A O 1
ATOM 1029 N N . GLU A 1 135 ? 23.412 6.881 -35.246 1.00 61.47 135 GLU A N 1
ATOM 1030 C CA . GLU A 1 135 ? 24.130 6.331 -36.380 1.00 61.47 135 GLU A CA 1
ATOM 1031 C C . GLU A 1 135 ? 25.577 6.060 -35.975 1.00 61.47 135 GLU A C 1
ATOM 1033 O O . GLU A 1 135 ? 26.319 6.975 -35.606 1.00 61.47 135 GLU A O 1
ATOM 1038 N N . LYS A 1 136 ? 25.997 4.802 -36.085 1.00 61.19 136 LYS A N 1
ATOM 1039 C CA . LYS A 1 136 ? 27.393 4.396 -35.934 1.00 61.19 136 LYS A CA 1
ATOM 1040 C C . LYS A 1 136 ? 27.809 3.625 -37.174 1.00 61.19 136 LYS A C 1
ATOM 1042 O O . LYS A 1 136 ? 27.158 2.665 -37.570 1.00 61.19 136 LYS A O 1
ATOM 1047 N N . ASP A 1 137 ? 28.879 4.079 -37.821 1.00 71.19 137 ASP A N 1
ATOM 1048 C CA . ASP A 1 137 ? 29.434 3.444 -39.024 1.00 71.19 137 ASP A CA 1
ATOM 1049 C C . ASP A 1 137 ? 28.405 3.213 -40.160 1.00 71.19 137 ASP A C 1
ATOM 1051 O O . ASP A 1 137 ? 28.516 2.264 -40.936 1.00 71.19 137 ASP A O 1
ATOM 1055 N N . GLY A 1 138 ? 27.411 4.103 -40.288 1.00 72.38 138 GLY A N 1
ATOM 1056 C CA . GLY A 1 138 ? 26.377 4.046 -41.332 1.00 72.38 138 GLY A CA 1
ATOM 1057 C C . GLY A 1 138 ? 25.206 3.102 -41.037 1.00 72.38 138 GLY A C 1
ATOM 1058 O O . GLY A 1 138 ? 24.402 2.831 -41.932 1.00 72.38 138 GLY A O 1
ATOM 1059 N N . VAL A 1 139 ? 25.111 2.588 -39.809 1.00 68.56 139 VAL A N 1
ATOM 1060 C CA . VAL A 1 139 ? 23.993 1.777 -39.315 1.00 68.56 139 VAL A CA 1
ATOM 1061 C C . VAL A 1 139 ? 23.300 2.540 -38.187 1.00 68.56 139 VAL A C 1
ATOM 1063 O O . VAL A 1 139 ? 23.958 3.042 -37.278 1.00 68.56 139 VAL A O 1
ATOM 1066 N N . TRP A 1 140 ? 21.975 2.657 -38.277 1.00 66.31 140 TRP A N 1
ATOM 1067 C CA . TRP A 1 140 ? 21.130 3.234 -37.231 1.00 66.31 140 TRP A CA 1
ATOM 1068 C C . TRP A 1 140 ? 20.732 2.126 -36.265 1.00 66.31 140 TRP A C 1
ATOM 1070 O O . TRP A 1 140 ? 20.018 1.209 -36.670 1.00 66.31 140 TRP A O 1
ATOM 1080 N N . ASP A 1 141 ? 21.216 2.192 -35.030 1.00 64.44 141 ASP A N 1
ATOM 1081 C CA . ASP A 1 141 ? 20.982 1.153 -34.026 1.00 64.44 141 ASP A CA 1
ATOM 1082 C C . ASP A 1 141 ? 21.158 1.716 -32.607 1.00 64.44 141 ASP A C 1
ATOM 1084 O O . ASP A 1 141 ? 21.742 2.785 -32.406 1.00 64.44 141 ASP A O 1
ATOM 1088 N N . TYR A 1 142 ? 20.671 0.971 -31.620 1.00 65.00 142 TYR A N 1
ATOM 1089 C CA . TYR A 1 142 ? 20.802 1.284 -30.205 1.00 65.00 142 TYR A CA 1
ATOM 1090 C C . TYR A 1 142 ? 22.127 0.703 -29.640 1.00 65.00 142 TYR A C 1
ATOM 1092 O O . TYR A 1 142 ? 22.165 -0.339 -29.002 1.00 65.00 142 TYR A O 1
ATOM 1100 N N . HIS A 1 143 ? 23.268 1.353 -29.887 1.00 63.00 143 HIS A N 1
ATOM 1101 C CA . HIS A 1 143 ? 24.623 1.025 -29.354 1.00 63.00 143 HIS A CA 1
ATOM 1102 C C . HIS A 1 143 ? 25.174 1.708 -28.057 1.00 63.00 143 HIS A C 1
ATOM 1104 O O . HIS A 1 143 ? 26.224 1.285 -27.585 1.00 63.00 143 HIS A O 1
ATOM 1110 N N . ASP A 1 144 ? 24.611 2.800 -27.549 1.00 80.31 144 ASP A N 1
ATOM 1111 C CA . ASP A 1 144 ? 24.876 3.458 -26.277 1.00 80.31 144 ASP A CA 1
ATOM 1112 C C . ASP A 1 144 ? 24.232 2.686 -25.129 1.00 80.31 144 ASP A C 1
ATOM 1114 O O . ASP A 1 144 ? 23.240 1.965 -25.296 1.00 80.31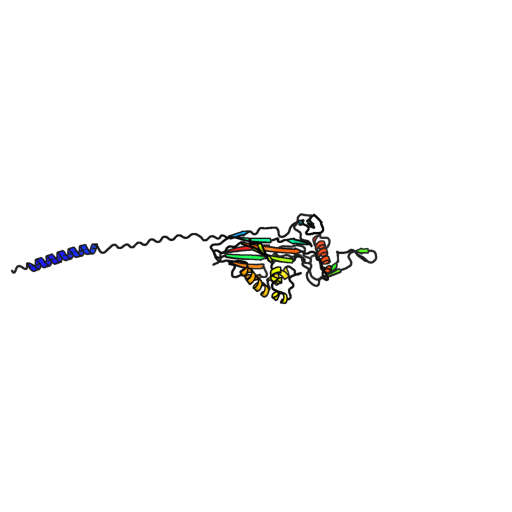 144 ASP A O 1
ATOM 1118 N N . THR A 1 145 ? 24.850 2.817 -23.966 1.00 86.94 145 THR A N 1
ATOM 1119 C CA . THR A 1 145 ? 24.468 2.081 -22.772 1.00 86.94 145 THR A CA 1
ATOM 1120 C C . THR A 1 145 ? 24.451 2.991 -21.562 1.00 86.94 145 THR A C 1
ATOM 1122 O O . THR A 1 145 ? 25.148 4.005 -21.518 1.00 86.94 145 THR A O 1
ATOM 1125 N N . PHE A 1 146 ? 23.687 2.606 -20.552 1.00 86.75 146 PHE A N 1
ATOM 1126 C CA . PHE A 1 146 ? 23.698 3.252 -19.251 1.00 86.75 146 PHE A CA 1
ATOM 1127 C C . PHE A 1 146 ? 23.911 2.227 -18.141 1.00 86.75 146 PHE A C 1
ATOM 1129 O O . PHE A 1 146 ? 23.597 1.044 -18.290 1.00 86.75 146 PHE A O 1
ATOM 1136 N N . ASP A 1 147 ? 24.450 2.718 -17.032 1.00 88.38 147 ASP A N 1
ATOM 1137 C CA . ASP A 1 147 ? 24.720 1.935 -15.836 1.00 88.38 147 ASP A CA 1
ATOM 1138 C C . ASP A 1 147 ? 23.818 2.434 -14.703 1.00 88.38 147 ASP A C 1
ATOM 1140 O O . ASP A 1 147 ? 23.511 3.626 -14.599 1.00 88.38 147 ASP A O 1
ATOM 1144 N N . LEU A 1 148 ? 23.397 1.510 -13.848 1.00 82.31 148 LEU A N 1
ATOM 1145 C CA . LEU A 1 148 ? 22.624 1.760 -12.643 1.00 82.31 148 LEU A CA 1
ATOM 1146 C C . LEU A 1 148 ? 23.446 1.340 -11.426 1.00 82.31 148 LEU A C 1
ATOM 1148 O O . LEU A 1 148 ? 23.619 0.152 -11.157 1.00 82.31 148 LEU A O 1
ATOM 1152 N N . ASP A 1 149 ? 23.900 2.329 -10.655 1.00 79.75 149 ASP A N 1
ATOM 1153 C CA . ASP A 1 149 ? 24.646 2.114 -9.405 1.00 79.75 149 ASP A CA 1
ATOM 1154 C C . ASP A 1 149 ? 23.796 1.453 -8.300 1.00 79.75 149 ASP A C 1
ATOM 1156 O O . ASP A 1 149 ? 24.327 0.942 -7.311 1.00 79.75 149 ASP A O 1
ATOM 1160 N N . LYS A 1 150 ? 22.467 1.507 -8.434 1.00 78.19 150 LYS A N 1
ATOM 1161 C CA . LYS A 1 150 ? 21.474 0.968 -7.499 1.00 78.19 150 LYS A CA 1
ATOM 1162 C C . LYS A 1 150 ? 20.219 0.530 -8.248 1.00 78.19 150 LYS A C 1
ATOM 1164 O O . LYS A 1 150 ? 19.974 1.008 -9.354 1.00 78.19 150 LYS A O 1
ATOM 1169 N N . ASP A 1 151 ? 19.418 -0.314 -7.607 1.00 80.06 151 ASP A N 1
ATOM 1170 C CA . ASP A 1 151 ? 18.111 -0.710 -8.126 1.00 80.06 151 ASP A CA 1
ATOM 1171 C C . ASP A 1 151 ? 17.253 0.534 -8.399 1.00 80.06 151 ASP A C 1
ATOM 1173 O O . ASP A 1 151 ? 17.159 1.453 -7.576 1.00 80.06 151 ASP A O 1
ATOM 1177 N N . TYR A 1 152 ? 16.640 0.559 -9.576 1.00 81.25 152 TYR A N 1
ATOM 1178 C CA . TYR A 1 152 ? 15.726 1.598 -10.003 1.00 81.25 152 TYR A CA 1
ATOM 1179 C C . TYR A 1 152 ? 14.287 1.117 -9.827 1.00 81.25 152 TYR A C 1
ATOM 1181 O O . TYR A 1 152 ? 13.866 0.135 -10.434 1.00 81.25 152 TYR A O 1
ATOM 1189 N N . ALA A 1 153 ? 13.537 1.824 -8.987 1.00 80.62 153 ALA A N 1
ATOM 1190 C CA . ALA A 1 153 ? 12.118 1.591 -8.753 1.00 80.62 153 ALA A CA 1
ATOM 1191 C C . ALA A 1 153 ? 11.367 2.907 -9.000 1.00 80.62 153 ALA A C 1
ATOM 1193 O O . ALA A 1 153 ? 11.581 3.869 -8.246 1.00 80.62 153 ALA A O 1
ATOM 1194 N N . PRO A 1 154 ? 10.537 2.994 -10.048 1.00 76.31 154 PRO A N 1
ATOM 1195 C CA . PRO A 1 154 ? 9.938 4.259 -10.456 1.00 76.31 154 PRO A CA 1
ATOM 1196 C C . PRO A 1 154 ? 8.796 4.709 -9.538 1.00 76.31 154 PRO A C 1
ATOM 1198 O O . PRO A 1 154 ? 8.623 5.904 -9.299 1.00 76.31 154 PRO A O 1
ATOM 1201 N N . LEU A 1 155 ? 8.046 3.762 -8.969 1.00 75.50 155 LEU A N 1
ATOM 1202 C CA . LEU A 1 155 ? 6.879 4.054 -8.145 1.00 75.50 155 LEU A CA 1
ATOM 1203 C C . LEU A 1 155 ? 7.285 4.582 -6.770 1.00 75.50 155 LEU A C 1
ATOM 1205 O O . LEU A 1 155 ? 8.042 3.955 -6.026 1.00 75.50 155 LEU A O 1
ATOM 1209 N N . LYS A 1 156 ? 6.762 5.758 -6.422 1.00 76.56 156 LYS A N 1
ATOM 1210 C CA . LYS A 1 156 ? 6.939 6.388 -5.113 1.00 76.56 156 LYS A CA 1
ATOM 1211 C C . LYS A 1 156 ? 5.662 6.255 -4.320 1.00 76.56 156 LYS A C 1
ATOM 1213 O O . LYS A 1 156 ? 4.640 6.793 -4.722 1.00 76.56 156 LYS A O 1
ATOM 1218 N N . TRP A 1 157 ? 5.747 5.530 -3.213 1.00 70.94 157 TRP A N 1
ATOM 1219 C CA . TRP A 1 157 ? 4.621 5.213 -2.347 1.00 70.94 157 TRP A CA 1
ATOM 1220 C C . TRP A 1 157 ? 4.542 6.157 -1.157 1.00 70.94 157 TRP A C 1
ATOM 1222 O O . TRP A 1 157 ? 5.567 6.511 -0.571 1.00 70.94 157 TRP A O 1
ATOM 1232 N N . ASP A 1 158 ? 3.322 6.485 -0.755 1.00 69.94 158 ASP A N 1
ATOM 1233 C CA . ASP A 1 158 ? 3.043 7.280 0.429 1.00 69.94 158 ASP A CA 1
ATOM 1234 C C . ASP A 1 158 ? 1.819 6.750 1.176 1.00 69.94 158 ASP A C 1
ATOM 1236 O O . ASP A 1 158 ? 0.910 6.167 0.588 1.00 69.94 158 ASP A O 1
ATOM 1240 N N . VAL A 1 159 ? 1.800 6.941 2.492 1.00 69.75 159 VAL A N 1
ATOM 1241 C CA . VAL A 1 159 ? 0.690 6.527 3.353 1.00 69.75 159 VAL A CA 1
ATOM 1242 C C . VAL A 1 159 ? 0.088 7.768 3.977 1.00 69.75 159 VAL A C 1
ATOM 1244 O O . VAL A 1 159 ? 0.782 8.530 4.650 1.00 69.75 159 VAL A O 1
ATOM 1247 N N . GLY A 1 160 ? -1.214 7.942 3.797 1.00 70.00 160 GLY A N 1
ATOM 1248 C CA . GLY A 1 160 ? -1.962 9.042 4.370 1.00 70.00 160 GLY A CA 1
ATOM 1249 C C . GLY A 1 160 ? -2.936 8.608 5.456 1.00 70.00 160 GLY A C 1
ATOM 1250 O O . GLY A 1 160 ? -3.430 7.478 5.504 1.00 70.00 160 GLY A O 1
ATOM 1251 N N . VAL A 1 161 ? -3.245 9.550 6.343 1.00 72.44 161 VAL A N 1
ATOM 1252 C CA . VAL A 1 161 ? -4.419 9.482 7.216 1.00 72.44 161 VAL A CA 1
ATOM 1253 C C . VAL A 1 161 ? -5.219 10.754 7.044 1.00 72.44 161 VAL A C 1
ATOM 1255 O O . VAL A 1 161 ? -4.689 11.860 7.169 1.00 72.44 161 VAL A O 1
ATOM 1258 N N . SER A 1 162 ? -6.516 10.587 6.817 1.00 74.69 162 SER A N 1
ATOM 1259 C CA . SER A 1 162 ? -7.469 11.684 6.781 1.00 74.69 162 SER A CA 1
ATOM 1260 C C . SER A 1 162 ? -8.679 11.424 7.670 1.00 74.69 162 SER A C 1
ATOM 1262 O O . SER A 1 162 ? -8.963 10.293 8.069 1.00 74.69 162 SER A O 1
ATOM 1264 N N . ASN A 1 163 ? -9.386 12.499 8.006 1.00 72.44 163 ASN A N 1
ATOM 1265 C CA . ASN A 1 163 ? -10.686 12.455 8.668 1.00 72.44 163 ASN A CA 1
ATOM 1266 C C . ASN A 1 163 ? -11.746 13.178 7.823 1.00 72.44 163 ASN A C 1
ATOM 1268 O O . ASN A 1 163 ? -11.426 13.912 6.884 1.00 72.44 163 ASN A O 1
ATOM 1272 N N . SER A 1 164 ? -13.021 13.024 8.178 1.00 69.62 164 SER A N 1
ATOM 1273 C CA . SER A 1 164 ? -14.135 13.681 7.471 1.00 69.62 164 SER A CA 1
ATOM 1274 C C . SER A 1 164 ? -14.113 15.212 7.494 1.00 69.62 164 SER A C 1
ATOM 1276 O O . SER A 1 164 ? -14.787 15.847 6.681 1.00 69.62 164 SER A O 1
ATOM 1278 N N . ASN A 1 165 ? -13.320 15.823 8.380 1.00 65.94 165 ASN A N 1
ATOM 1279 C CA . ASN A 1 165 ? -13.153 17.276 8.448 1.00 65.94 165 ASN A CA 1
ATOM 1280 C C . ASN A 1 165 ? -12.203 17.820 7.363 1.00 65.94 165 ASN A C 1
ATOM 1282 O O . ASN A 1 165 ? -11.997 19.032 7.291 1.00 65.94 165 ASN A O 1
ATOM 1286 N N . GLY A 1 166 ? -11.647 16.948 6.513 1.00 59.78 166 GLY A N 1
ATOM 1287 C CA . GLY A 1 166 ? -10.789 17.312 5.385 1.00 59.78 166 GLY A CA 1
ATOM 1288 C C . GLY A 1 166 ? -9.323 17.515 5.760 1.00 59.78 166 GLY A C 1
ATOM 1289 O O . GLY A 1 166 ? -8.531 17.941 4.922 1.00 59.78 166 GLY A O 1
ATOM 1290 N N . THR A 1 167 ? -8.941 17.216 7.003 1.00 62.44 167 THR A N 1
ATOM 1291 C CA . THR A 1 167 ? -7.534 17.213 7.386 1.00 62.44 167 THR A CA 1
ATOM 1292 C C . THR A 1 167 ? -6.904 15.920 6.879 1.00 62.44 167 THR A C 1
ATOM 1294 O O . THR A 1 167 ? -7.259 14.847 7.361 1.00 62.44 167 THR A O 1
ATOM 1297 N N . SER A 1 168 ? -5.991 16.025 5.913 1.00 65.12 168 SER A N 1
ATOM 1298 C CA . SER A 1 168 ? -5.200 14.913 5.381 1.00 65.12 168 SER A CA 1
ATOM 1299 C C . SER A 1 168 ? -3.725 15.156 5.662 1.00 65.12 168 SER A C 1
ATOM 1301 O O . SER A 1 168 ? -3.252 16.290 5.547 1.00 65.12 168 SER A O 1
ATOM 1303 N N . TYR A 1 169 ? -3.006 14.102 6.028 1.00 63.91 169 TYR A N 1
ATOM 1304 C CA . TYR A 1 169 ? -1.559 14.141 6.153 1.00 63.91 169 TYR A CA 1
ATOM 1305 C C . TYR A 1 169 ? -0.963 12.925 5.481 1.00 63.91 169 TYR A C 1
ATOM 1307 O O . TYR A 1 169 ? -1.276 11.797 5.860 1.00 63.91 169 TYR A O 1
ATOM 1315 N N . LEU A 1 170 ? -0.071 13.189 4.535 1.00 65.25 170 LEU A N 1
ATOM 1316 C CA . LEU A 1 170 ? 0.813 12.194 3.964 1.00 65.25 170 LEU A CA 1
ATOM 1317 C C . LEU A 1 170 ? 2.039 12.017 4.855 1.00 65.25 170 LEU A C 1
ATOM 1319 O O . LEU A 1 170 ? 2.533 12.979 5.458 1.00 65.25 170 LEU A O 1
ATOM 1323 N N . LEU A 1 171 ? 2.538 10.789 4.938 1.00 62.94 171 LEU A N 1
ATOM 1324 C CA . LEU A 1 171 ? 3.719 10.469 5.723 1.00 62.94 171 LEU A CA 1
ATOM 1325 C C . LEU A 1 171 ? 4.944 11.246 5.219 1.00 62.94 171 LEU A C 1
ATOM 1327 O O . LEU A 1 171 ? 5.725 11.740 6.039 1.00 62.94 171 LEU A O 1
ATOM 1331 N N . SER A 1 172 ? 5.082 11.427 3.902 1.00 60.28 172 SER A N 1
ATOM 1332 C CA . SER A 1 172 ? 6.152 12.249 3.316 1.00 60.28 172 SER A CA 1
ATOM 1333 C C . SER A 1 172 ? 6.090 13.720 3.763 1.00 60.28 172 SER A C 1
ATOM 1335 O O . SER A 1 172 ? 7.094 14.280 4.206 1.00 60.28 172 SER A O 1
ATOM 1337 N N . ALA A 1 173 ? 4.908 14.337 3.759 1.00 60.09 173 ALA A N 1
ATOM 1338 C CA . ALA A 1 173 ? 4.724 15.737 4.149 1.00 60.09 173 ALA A CA 1
ATOM 1339 C C . ALA A 1 173 ? 5.005 15.969 5.647 1.00 60.09 173 ALA A C 1
ATOM 1341 O O . ALA A 1 173 ? 5.550 17.002 6.049 1.00 60.09 173 ALA A O 1
ATOM 1342 N N . LEU A 1 174 ? 4.671 14.989 6.492 1.00 54.22 174 LEU A N 1
ATOM 1343 C CA . LEU A 1 174 ? 4.994 15.009 7.921 1.00 54.22 174 LEU A CA 1
ATOM 1344 C C . LEU A 1 174 ? 6.506 14.914 8.168 1.00 54.22 174 LEU A C 1
ATOM 1346 O O . LEU A 1 174 ? 7.033 15.543 9.088 1.00 54.22 174 LEU A O 1
ATOM 1350 N N . LEU A 1 175 ? 7.211 14.152 7.335 1.00 52.81 175 LEU A N 1
ATOM 1351 C CA . LEU A 1 175 ? 8.658 14.005 7.393 1.00 52.81 175 LEU A CA 1
ATOM 1352 C C . LEU A 1 175 ? 9.387 15.310 7.027 1.00 52.81 175 LEU A C 1
ATOM 1354 O O . LEU A 1 175 ? 10.336 15.703 7.711 1.00 52.81 175 LEU A O 1
ATOM 1358 N N . GLU A 1 176 ? 8.911 16.023 6.008 1.00 52.78 176 GLU A N 1
ATOM 1359 C CA . GLU A 1 176 ? 9.451 17.329 5.606 1.00 52.78 176 GLU A CA 1
ATOM 1360 C C . GLU A 1 176 ? 9.262 18.409 6.684 1.00 52.78 176 GLU A C 1
ATOM 1362 O O . GLU A 1 176 ? 10.151 19.235 6.912 1.00 52.78 176 GLU A O 1
ATOM 1367 N N . ALA A 1 177 ? 8.144 18.371 7.415 1.00 52.69 177 ALA A N 1
ATOM 1368 C CA . ALA A 1 177 ? 7.854 19.297 8.512 1.00 52.69 177 ALA A CA 1
ATOM 1369 C C . ALA A 1 177 ? 8.718 19.060 9.774 1.00 52.69 177 ALA A C 1
ATOM 1371 O O . ALA A 1 177 ? 8.784 19.925 10.658 1.00 52.69 177 ALA A O 1
ATOM 1372 N N . HIS A 1 178 ? 9.416 17.919 9.864 1.00 49.50 178 HIS A N 1
ATOM 1373 C CA . HIS A 1 178 ? 10.234 17.517 11.012 1.00 49.50 178 HIS A CA 1
ATOM 1374 C C . HIS A 1 178 ? 11.678 17.129 10.602 1.00 49.50 178 HIS A C 1
ATOM 1376 O O . HIS A 1 178 ? 12.053 15.953 10.627 1.00 49.50 178 HIS A O 1
ATOM 1382 N N . PRO A 1 179 ? 12.568 18.109 10.332 1.00 48.69 179 PRO A N 1
ATOM 1383 C CA . PRO A 1 179 ? 13.909 17.891 9.761 1.00 48.69 179 PRO A CA 1
ATOM 1384 C C . PRO A 1 179 ? 14.906 17.117 10.648 1.00 48.69 179 PRO A C 1
ATOM 1386 O O . PRO A 1 179 ? 16.017 16.819 10.214 1.00 48.69 179 PRO A O 1
ATOM 1389 N N . GLY A 1 180 ? 14.538 16.743 11.880 1.00 47.53 180 GLY A N 1
ATOM 1390 C CA . GLY A 1 180 ? 15.341 15.837 12.714 1.00 47.53 180 GLY A CA 1
ATOM 1391 C C . GLY A 1 180 ? 15.493 14.430 12.118 1.00 47.53 180 GLY A C 1
ATOM 1392 O O . GLY A 1 180 ? 16.444 13.729 12.455 1.00 47.53 180 GLY A O 1
ATOM 1393 N N . ALA A 1 181 ? 14.597 14.050 11.205 1.00 40.62 181 ALA A N 1
ATOM 1394 C CA . ALA A 1 181 ? 14.619 12.785 10.484 1.00 40.62 181 ALA A CA 1
ATOM 1395 C C . ALA A 1 181 ? 15.536 12.806 9.239 1.00 40.62 181 ALA A C 1
ATOM 1397 O O . ALA A 1 181 ? 16.174 11.803 8.935 1.00 40.62 181 ALA A O 1
ATOM 1398 N N . ALA A 1 182 ? 15.742 13.969 8.605 1.00 42.12 182 ALA A N 1
ATOM 1399 C CA . ALA A 1 182 ? 16.671 14.123 7.475 1.00 42.12 182 ALA A CA 1
ATOM 1400 C C . ALA A 1 182 ? 18.139 13.782 7.832 1.00 42.12 182 ALA A C 1
ATOM 1402 O O . ALA A 1 182 ? 18.927 13.396 6.971 1.00 42.12 182 ALA A O 1
ATOM 1403 N N . ASN A 1 183 ? 18.509 13.850 9.119 1.00 40.41 183 ASN A N 1
ATOM 1404 C CA . ASN A 1 183 ? 19.843 13.490 9.620 1.00 40.41 183 ASN A CA 1
ATOM 1405 C C . ASN A 1 183 ? 20.109 11.971 9.708 1.00 40.41 183 ASN A C 1
ATOM 1407 O O . ASN A 1 183 ? 21.208 11.579 10.099 1.00 40.41 183 ASN A O 1
ATOM 1411 N N . ALA A 1 184 ? 19.143 11.115 9.352 1.00 39.84 184 ALA A N 1
ATOM 1412 C CA . ALA A 1 184 ? 19.334 9.665 9.252 1.00 39.84 184 ALA A CA 1
ATOM 1413 C C . ALA A 1 184 ? 19.858 9.200 7.875 1.00 39.84 184 ALA A C 1
ATOM 1415 O O . ALA A 1 184 ? 20.043 8.003 7.679 1.00 39.84 184 ALA A O 1
ATOM 1416 N N . GLY A 1 185 ? 20.118 10.120 6.934 1.00 39.16 185 GLY A N 1
ATOM 1417 C CA . GLY A 1 185 ? 20.710 9.797 5.627 1.00 39.16 185 GLY A CA 1
ATOM 1418 C C . GLY A 1 185 ? 19.751 9.153 4.621 1.00 39.16 185 GLY A C 1
ATOM 1419 O O . GLY A 1 185 ? 20.208 8.561 3.650 1.00 39.16 185 GLY A O 1
ATOM 1420 N N . LEU A 1 186 ? 18.440 9.267 4.842 1.00 40.59 186 LEU A N 1
ATOM 1421 C CA . LEU A 1 186 ? 17.396 8.734 3.969 1.00 40.59 186 LEU A CA 1
ATOM 1422 C C . LEU A 1 186 ? 16.638 9.917 3.357 1.00 40.59 186 LEU A C 1
ATOM 1424 O O . LEU A 1 186 ? 15.965 10.662 4.071 1.00 40.59 186 LEU A O 1
ATOM 1428 N N . THR A 1 187 ? 16.800 10.143 2.053 1.00 41.22 187 THR A N 1
ATOM 1429 C CA . THR A 1 187 ? 16.057 11.178 1.322 1.00 41.22 187 THR A CA 1
ATOM 1430 C C . THR A 1 187 ? 14.641 10.670 1.020 1.00 41.22 187 THR A C 1
ATOM 1432 O O . THR A 1 187 ? 14.524 9.574 0.476 1.00 41.22 187 THR A O 1
ATOM 1435 N N . PRO A 1 188 ? 13.568 11.435 1.313 1.00 38.88 188 PRO A N 1
ATOM 1436 C CA . PRO A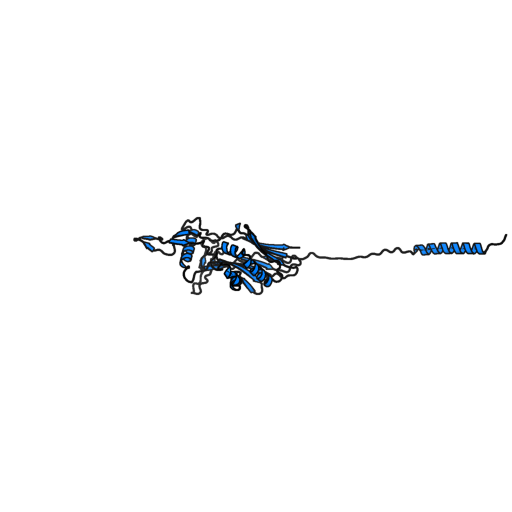 1 188 ? 12.178 11.015 1.067 1.00 38.88 188 PRO A CA 1
ATOM 1437 C C . PRO A 1 188 ? 11.822 10.846 -0.417 1.00 38.88 188 PRO A C 1
ATOM 1439 O O . PRO A 1 188 ? 10.746 10.368 -0.748 1.00 38.88 188 PRO A O 1
ATOM 1442 N N . VAL A 1 189 ? 12.713 11.254 -1.319 1.00 33.97 189 VAL A N 1
ATOM 1443 C CA . VAL A 1 189 ? 12.476 11.293 -2.759 1.00 33.97 189 VAL A CA 1
ATOM 1444 C C . VAL A 1 189 ? 13.438 10.319 -3.429 1.00 33.97 189 VAL A C 1
ATOM 1446 O O . VAL A 1 189 ? 14.653 10.425 -3.255 1.00 33.97 189 VAL A O 1
ATOM 1449 N N . GLY A 1 190 ? 12.894 9.354 -4.174 1.00 35.53 190 GLY A N 1
ATOM 1450 C CA . GLY A 1 190 ? 13.686 8.452 -5.019 1.00 35.53 190 GLY A CA 1
ATOM 1451 C C . GLY A 1 190 ? 13.825 7.006 -4.540 1.00 35.53 190 GLY A C 1
ATOM 1452 O O . GLY A 1 190 ? 14.435 6.210 -5.246 1.00 35.53 190 GLY A O 1
ATOM 1453 N N . ALA A 1 191 ? 13.245 6.635 -3.404 1.00 41.38 191 ALA A N 1
ATOM 1454 C CA . ALA A 1 191 ? 13.420 5.310 -2.813 1.00 41.38 191 ALA A CA 1
ATOM 1455 C C . ALA A 1 191 ? 12.423 4.276 -3.389 1.00 41.38 191 ALA A C 1
ATOM 1457 O O . ALA A 1 191 ? 11.315 4.652 -3.772 1.00 41.38 191 ALA A O 1
ATOM 1458 N N . SER A 1 192 ? 12.842 3.015 -3.523 1.00 46.59 192 SER A N 1
ATOM 1459 C CA . SER A 1 192 ? 11.982 1.875 -3.889 1.00 46.59 192 SER A CA 1
ATOM 1460 C C . SER A 1 192 ? 10.974 1.576 -2.779 1.00 46.59 192 SER A C 1
ATOM 1462 O O . SER A 1 192 ? 11.143 2.039 -1.649 1.00 46.59 192 SER A O 1
ATOM 1464 N N . ALA A 1 193 ? 9.948 0.763 -3.017 1.00 42.12 193 ALA A N 1
ATOM 1465 C CA . ALA A 1 193 ? 9.071 0.365 -1.919 1.00 42.12 193 ALA A CA 1
ATOM 1466 C C . ALA A 1 193 ? 9.781 -0.428 -0.799 1.00 42.12 193 ALA A C 1
ATOM 1468 O O . ALA A 1 193 ? 9.376 -0.362 0.363 1.00 42.12 193 ALA A O 1
ATOM 1469 N N . THR A 1 194 ? 10.898 -1.095 -1.101 1.00 44.59 194 THR A N 1
ATOM 1470 C CA . THR A 1 194 ? 11.795 -1.693 -0.097 1.00 44.59 194 THR A CA 1
ATOM 1471 C C . THR A 1 194 ? 12.393 -0.632 0.825 1.00 44.59 194 THR A C 1
ATOM 1473 O O . THR A 1 194 ? 12.481 -0.830 2.038 1.00 44.59 194 THR A O 1
ATOM 1476 N N . ASP A 1 195 ? 12.746 0.527 0.270 1.00 50.97 195 ASP A N 1
ATOM 1477 C CA . ASP A 1 195 ? 13.242 1.665 1.033 1.00 50.97 195 ASP A CA 1
ATOM 1478 C C . ASP A 1 195 ? 12.116 2.364 1.804 1.00 50.97 195 ASP A C 1
ATOM 1480 O O . ASP A 1 195 ? 12.337 2.797 2.931 1.00 50.97 195 ASP A O 1
ATOM 1484 N N . ALA A 1 196 ? 10.894 2.425 1.262 1.00 47.47 196 ALA A N 1
ATOM 1485 C CA . ALA A 1 196 ? 9.724 2.919 1.990 1.00 47.47 196 ALA A CA 1
ATOM 1486 C C . ALA A 1 196 ? 9.430 2.046 3.224 1.00 47.47 196 ALA A C 1
ATOM 1488 O O . ALA A 1 196 ? 9.240 2.565 4.324 1.00 47.47 196 ALA A O 1
ATOM 1489 N N . ILE A 1 197 ? 9.488 0.717 3.081 1.00 49.75 197 ILE A N 1
ATOM 1490 C CA . ILE A 1 197 ? 9.380 -0.234 4.197 1.00 49.75 197 ILE A CA 1
ATOM 1491 C C . ILE A 1 197 ? 10.556 -0.071 5.175 1.00 49.75 197 ILE A C 1
ATOM 1493 O O . ILE A 1 197 ? 10.334 -0.071 6.384 1.00 49.75 197 ILE A O 1
ATOM 1497 N N . ALA A 1 198 ? 11.787 0.137 4.694 1.00 50.78 198 ALA A N 1
ATOM 1498 C CA . ALA A 1 198 ? 12.962 0.379 5.540 1.00 50.78 198 ALA A CA 1
ATOM 1499 C C . ALA A 1 198 ? 12.904 1.722 6.303 1.00 50.78 198 ALA A C 1
ATOM 1501 O O . ALA A 1 198 ? 13.363 1.828 7.442 1.00 50.78 198 ALA A O 1
ATOM 1502 N N . ILE A 1 199 ? 12.310 2.755 5.703 1.00 51.34 199 ILE A N 1
ATOM 1503 C CA . ILE A 1 199 ? 12.029 4.042 6.349 1.00 51.34 199 ILE A CA 1
ATOM 1504 C C . ILE A 1 199 ? 10.935 3.855 7.409 1.00 51.34 199 ILE A C 1
ATOM 1506 O O . ILE A 1 199 ? 11.090 4.311 8.543 1.00 51.34 199 ILE A O 1
ATOM 1510 N N . MET A 1 200 ? 9.863 3.127 7.084 1.00 52.00 200 MET A N 1
ATOM 1511 C CA . MET A 1 200 ? 8.773 2.808 8.013 1.00 52.00 200 MET A CA 1
ATOM 1512 C C . MET A 1 200 ? 9.193 1.855 9.147 1.00 52.00 200 MET A C 1
ATOM 1514 O O . MET A 1 200 ? 8.576 1.857 10.217 1.00 52.00 200 MET A O 1
ATOM 1518 N N . SER A 1 201 ? 10.260 1.071 8.973 1.00 54.06 201 SER A N 1
ATOM 1519 C CA . SER A 1 201 ? 10.839 0.214 10.015 1.00 54.06 201 SER A CA 1
ATOM 1520 C C . SER A 1 201 ? 11.853 0.941 10.915 1.00 54.06 201 SER A C 1
ATOM 1522 O O . SER A 1 201 ? 12.256 0.413 11.955 1.00 54.06 201 SER A O 1
ATOM 1524 N N . ASN A 1 202 ? 12.217 2.189 10.591 1.00 62.25 202 ASN A N 1
ATOM 1525 C CA . ASN A 1 202 ? 13.129 2.996 11.396 1.00 62.25 202 ASN A CA 1
ATOM 1526 C C . ASN A 1 202 ? 12.468 3.485 12.698 1.00 62.25 202 ASN A C 1
ATOM 1528 O O . ASN A 1 202 ? 11.513 4.263 12.691 1.00 62.25 202 ASN A O 1
ATOM 1532 N N . THR A 1 203 ? 13.040 3.114 13.844 1.00 61.12 203 THR A N 1
ATOM 1533 C CA . THR A 1 203 ? 12.507 3.430 15.180 1.00 61.12 203 THR A CA 1
ATOM 1534 C C . THR A 1 203 ? 12.308 4.929 15.440 1.00 61.12 203 THR A C 1
ATOM 1536 O O . THR A 1 203 ? 11.372 5.316 16.139 1.00 61.12 203 THR A O 1
ATOM 1539 N N . THR A 1 204 ? 13.168 5.796 14.898 1.00 58.44 204 THR A N 1
ATOM 1540 C CA . THR A 1 204 ? 13.046 7.255 15.070 1.00 58.44 204 THR A CA 1
ATOM 1541 C C . THR A 1 204 ? 11.819 7.787 14.335 1.00 58.44 204 THR A C 1
ATOM 1543 O O . THR A 1 204 ? 11.057 8.571 14.900 1.00 58.44 204 THR A O 1
ATOM 1546 N N . TYR A 1 205 ? 11.591 7.305 13.113 1.00 60.88 205 TYR A N 1
ATOM 1547 C CA . TYR A 1 205 ? 10.442 7.671 12.286 1.00 60.88 205 TYR A CA 1
ATOM 1548 C C . TYR A 1 205 ? 9.147 7.134 12.877 1.00 60.88 205 TYR A C 1
ATOM 1550 O O . TYR A 1 205 ? 8.184 7.880 13.023 1.00 60.88 205 TYR A O 1
ATOM 1558 N N . GLN A 1 206 ? 9.155 5.879 13.327 1.00 67.38 206 GLN A N 1
ATOM 1559 C CA . GLN A 1 206 ? 8.021 5.289 14.027 1.00 67.38 206 GLN A CA 1
ATOM 1560 C C . GLN A 1 206 ? 7.629 6.108 15.255 1.00 67.38 206 GLN A C 1
ATOM 1562 O O . GLN A 1 206 ? 6.449 6.332 15.477 1.00 67.38 206 GLN A O 1
ATOM 1567 N N . ASN A 1 207 ? 8.583 6.591 16.053 1.00 66.44 207 ASN A N 1
ATOM 1568 C CA . ASN A 1 207 ? 8.263 7.385 17.242 1.00 66.44 207 ASN A CA 1
ATOM 1569 C C . ASN A 1 207 ? 7.651 8.752 16.903 1.00 66.44 207 ASN A C 1
ATOM 1571 O O . ASN A 1 207 ? 6.725 9.182 17.590 1.00 66.44 207 ASN A O 1
ATOM 1575 N N . ILE A 1 208 ? 8.137 9.411 15.847 1.00 61.00 208 ILE A N 1
ATOM 1576 C CA . ILE A 1 208 ? 7.553 10.661 15.339 1.00 61.00 208 ILE A CA 1
ATOM 1577 C C . ILE A 1 208 ? 6.125 10.396 14.842 1.00 61.00 208 ILE A C 1
ATOM 1579 O O . ILE A 1 208 ? 5.186 11.067 15.268 1.00 61.00 208 ILE A O 1
ATOM 1583 N N . LEU A 1 209 ? 5.946 9.353 14.030 1.00 65.50 209 LEU A N 1
ATOM 1584 C CA . LEU A 1 209 ? 4.658 8.983 13.454 1.00 65.50 209 LEU A CA 1
ATOM 1585 C C . LEU A 1 209 ? 3.642 8.519 14.509 1.00 65.50 209 LEU A C 1
ATOM 1587 O O . LEU A 1 209 ? 2.465 8.845 14.404 1.00 65.50 209 LEU A O 1
ATOM 1591 N N . LYS A 1 210 ? 4.086 7.826 15.568 1.00 73.44 210 LYS A N 1
ATOM 1592 C CA . LYS A 1 210 ? 3.247 7.473 16.727 1.00 73.44 210 LYS A CA 1
ATOM 1593 C C . LYS A 1 210 ? 2.663 8.720 17.381 1.00 73.44 210 LYS A C 1
ATOM 1595 O O . LYS A 1 210 ? 1.465 8.748 17.635 1.00 73.44 210 LYS A O 1
ATOM 1600 N N . GLY A 1 211 ? 3.498 9.728 17.649 1.00 66.75 211 GLY A N 1
ATOM 1601 C CA . GLY A 1 211 ? 3.052 10.981 18.264 1.00 66.75 211 GLY A CA 1
ATOM 1602 C C . GLY A 1 211 ? 2.029 11.706 17.395 1.00 66.75 211 GLY A C 1
ATOM 1603 O O . GLY A 1 211 ? 0.969 12.083 17.877 1.00 66.75 211 GLY A O 1
ATOM 1604 N N . ILE A 1 212 ? 2.306 11.798 16.094 1.00 64.56 212 ILE A N 1
ATOM 1605 C CA . ILE A 1 212 ? 1.411 12.435 15.125 1.00 64.56 212 ILE A CA 1
ATOM 1606 C C . ILE A 1 212 ? 0.066 11.700 15.031 1.00 64.56 212 ILE A C 1
ATOM 1608 O O . ILE A 1 212 ? -0.984 12.331 15.112 1.00 64.56 212 ILE A O 1
ATOM 1612 N N . LEU A 1 213 ? 0.077 10.368 14.917 1.00 68.69 213 LEU A N 1
ATOM 1613 C CA . LEU A 1 213 ? -1.151 9.569 14.883 1.00 68.69 213 LEU A CA 1
ATOM 1614 C C . LEU A 1 213 ? -1.962 9.712 16.174 1.00 68.69 213 LEU A C 1
ATOM 1616 O O . LEU A 1 213 ? -3.178 9.832 16.097 1.00 68.69 213 LEU A O 1
ATOM 1620 N N . MET A 1 214 ? -1.317 9.745 17.345 1.00 71.06 214 MET A N 1
ATOM 1621 C CA . MET A 1 214 ? -2.004 9.977 18.624 1.00 71.06 214 MET A CA 1
ATOM 1622 C C . MET A 1 214 ? -2.620 11.381 18.722 1.00 71.06 214 MET A C 1
ATOM 1624 O O . MET A 1 214 ? -3.691 11.532 19.305 1.00 71.06 214 MET A O 1
ATOM 1628 N N . ASP A 1 215 ? -1.973 12.399 18.148 1.00 69.00 215 ASP A N 1
ATOM 1629 C CA . ASP A 1 215 ? -2.497 13.769 18.125 1.00 69.00 215 ASP A CA 1
ATOM 1630 C C . ASP A 1 215 ? -3.665 13.927 17.132 1.00 69.00 215 ASP A C 1
ATOM 1632 O O . ASP A 1 215 ? -4.611 14.677 17.383 1.00 69.00 215 ASP A O 1
ATOM 1636 N N . MET A 1 216 ? -3.613 13.224 15.997 1.00 61.16 216 MET A N 1
ATOM 1637 C CA . MET A 1 216 ? -4.589 13.339 14.906 1.00 61.16 216 MET A CA 1
ATOM 1638 C C . MET A 1 216 ? -5.815 12.442 15.074 1.00 61.16 216 MET A C 1
ATOM 1640 O O . MET A 1 216 ? -6.932 12.810 14.691 1.00 61.16 216 MET A O 1
ATOM 1644 N N . VAL A 1 217 ? -5.601 11.242 15.604 1.00 68.19 217 VAL A N 1
ATOM 1645 C CA . VAL A 1 217 ? -6.631 10.232 15.790 1.00 68.19 217 VAL A CA 1
ATOM 1646 C C . VAL A 1 217 ? -7.118 10.353 17.228 1.00 68.19 217 VAL A C 1
ATOM 1648 O O . VAL A 1 217 ? -6.551 9.793 18.162 1.00 68.19 217 VAL A O 1
ATOM 1651 N N . SER A 1 218 ? -8.165 11.153 17.414 1.00 71.12 218 SER A N 1
ATOM 1652 C CA . SER A 1 218 ? -8.794 11.362 18.712 1.00 71.12 218 SER A CA 1
ATOM 1653 C C . SER A 1 218 ? -9.153 10.020 19.341 1.00 71.12 218 SER A C 1
ATOM 1655 O O . SER A 1 218 ? -9.799 9.18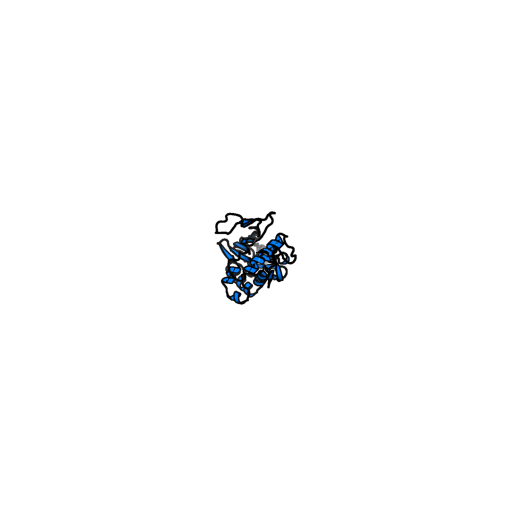9 18.716 1.00 71.12 218 SER A O 1
ATOM 1657 N N . GLY A 1 219 ? -8.700 9.802 20.576 1.00 71.81 219 GLY A N 1
ATOM 1658 C CA . GLY A 1 219 ? -8.928 8.559 21.310 1.00 71.81 219 GLY A CA 1
ATOM 1659 C C . GLY A 1 219 ? -8.063 7.372 20.878 1.00 71.81 219 GLY A C 1
ATOM 1660 O O . GLY A 1 219 ? -8.190 6.318 21.499 1.00 71.81 219 GLY A O 1
ATOM 1661 N N . ALA A 1 220 ? -7.161 7.53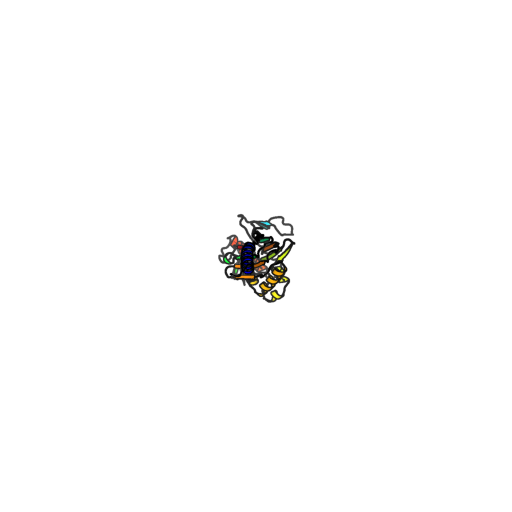4 19.899 1.00 73.56 220 ALA A N 1
ATOM 1662 C CA . ALA A 1 220 ? -6.139 6.535 19.624 1.00 73.56 220 ALA A CA 1
ATOM 1663 C C . ALA A 1 220 ? -5.120 6.468 20.759 1.00 73.56 220 ALA A C 1
ATOM 1665 O O . ALA A 1 220 ? -4.579 7.466 21.240 1.00 73.56 220 ALA A O 1
ATOM 1666 N N . GLN A 1 221 ? -4.823 5.244 21.154 1.00 80.50 221 GLN A N 1
ATOM 1667 C CA . GLN A 1 221 ? -3.865 4.889 22.178 1.00 80.50 221 GLN A CA 1
ATOM 1668 C C . GLN A 1 221 ? -2.992 3.746 21.680 1.00 80.50 221 GLN A C 1
ATOM 1670 O O . GLN A 1 221 ? -3.295 3.083 20.688 1.00 80.50 221 GLN A O 1
ATOM 1675 N N . ASN A 1 222 ? -1.879 3.519 22.381 1.00 81.38 222 ASN A N 1
ATOM 1676 C CA . ASN A 1 222 ? -0.977 2.394 22.135 1.00 81.38 222 ASN A CA 1
ATOM 1677 C C . ASN A 1 222 ? -0.587 2.213 20.658 1.00 81.38 222 ASN A C 1
ATOM 1679 O O . ASN A 1 222 ? -0.449 1.080 20.207 1.00 81.38 222 ASN A O 1
ATOM 1683 N N . VAL A 1 223 ? -0.387 3.304 19.910 1.00 80.00 223 VAL A N 1
ATOM 1684 C CA . VAL A 1 223 ? -0.010 3.228 18.492 1.00 80.00 223 VAL A CA 1
ATOM 1685 C C . VAL A 1 223 ? 1.293 2.441 18.342 1.00 80.00 223 VAL A C 1
ATOM 1687 O O . VAL A 1 223 ? 2.331 2.818 18.898 1.00 80.00 223 VAL A O 1
ATOM 1690 N N . GLN A 1 224 ? 1.244 1.330 17.607 1.00 81.50 224 GLN A N 1
ATOM 1691 C CA . GLN A 1 224 ? 2.395 0.471 17.340 1.00 81.50 224 GLN A CA 1
ATOM 1692 C C . GLN A 1 224 ? 2.626 0.304 15.846 1.00 81.50 224 GLN A C 1
ATOM 1694 O O . GLN A 1 224 ? 1.690 0.163 15.064 1.00 81.50 224 GLN A O 1
ATOM 1699 N N . PHE A 1 225 ? 3.907 0.237 15.503 1.00 74.19 225 PHE A N 1
ATOM 1700 C CA . PHE A 1 225 ? 4.390 -0.194 14.205 1.00 74.19 225 PHE A CA 1
ATOM 1701 C C . PHE A 1 225 ? 5.034 -1.555 14.393 1.00 74.19 225 PHE A C 1
ATOM 1703 O O . PHE A 1 225 ? 5.851 -1.731 15.299 1.00 74.19 225 PHE A O 1
ATOM 1710 N N . THR A 1 226 ? 4.626 -2.518 13.580 1.00 77.00 226 THR A N 1
ATOM 1711 C CA . THR A 1 226 ? 5.200 -3.860 13.579 1.00 77.00 226 THR A CA 1
ATOM 1712 C C . THR A 1 226 ? 5.775 -4.120 12.206 1.00 77.00 226 THR A C 1
ATOM 1714 O O . THR A 1 226 ? 5.058 -4.016 11.217 1.00 77.00 226 THR A O 1
ATOM 1717 N N . ASP A 1 227 ? 7.056 -4.461 12.167 1.00 73.94 227 ASP A N 1
ATOM 1718 C CA . ASP A 1 227 ? 7.734 -4.880 10.952 1.00 73.94 227 ASP A CA 1
ATOM 1719 C C . ASP A 1 227 ? 8.257 -6.304 11.147 1.00 73.94 227 ASP A C 1
ATOM 1721 O O . ASP A 1 227 ? 9.002 -6.582 12.088 1.00 73.94 227 ASP A O 1
ATOM 1725 N N . THR A 1 228 ? 7.803 -7.220 10.300 1.00 74.25 228 THR A N 1
ATOM 1726 C CA . THR A 1 228 ? 8.203 -8.635 10.293 1.00 74.25 228 THR A CA 1
ATOM 1727 C C . THR A 1 228 ? 8.635 -9.025 8.889 1.00 74.25 228 THR A C 1
ATOM 1729 O O . THR A 1 228 ? 8.411 -8.263 7.960 1.00 74.25 228 THR A O 1
ATOM 1732 N N . ASP A 1 229 ? 9.196 -10.213 8.684 1.00 68.62 229 ASP A N 1
ATOM 1733 C CA . ASP A 1 229 ? 9.489 -10.689 7.324 1.00 68.62 229 ASP A CA 1
ATOM 1734 C C . ASP A 1 229 ? 8.209 -10.925 6.487 1.00 68.62 229 ASP A C 1
ATOM 1736 O O . ASP A 1 229 ? 8.276 -10.940 5.262 1.00 68.62 229 ASP A O 1
ATOM 1740 N N . GLU A 1 230 ? 7.039 -11.054 7.129 1.00 71.38 230 GLU A N 1
ATOM 1741 C CA . GLU A 1 230 ? 5.752 -11.356 6.480 1.00 71.38 230 GLU A CA 1
ATOM 1742 C C . GLU A 1 230 ? 4.893 -10.118 6.196 1.00 71.38 230 GLU A C 1
ATOM 1744 O O . GLU A 1 230 ? 4.171 -10.089 5.203 1.00 71.38 230 GLU A O 1
ATOM 1749 N N . TYR A 1 231 ? 4.924 -9.099 7.057 1.00 68.50 231 TYR A N 1
ATOM 1750 C CA . TYR A 1 231 ? 4.075 -7.912 6.930 1.00 68.50 231 TYR A CA 1
ATOM 1751 C C . TYR A 1 231 ? 4.651 -6.683 7.642 1.00 68.50 231 TYR A C 1
ATOM 1753 O O . TYR A 1 231 ? 5.391 -6.800 8.626 1.00 68.50 231 TYR A O 1
ATOM 1761 N N . PHE A 1 232 ? 4.214 -5.509 7.187 1.00 72.38 232 PHE A N 1
ATOM 1762 C CA . PHE A 1 232 ? 4.242 -4.258 7.943 1.00 72.38 232 PHE A CA 1
ATOM 1763 C C . PHE A 1 232 ? 2.841 -3.952 8.479 1.00 72.38 232 PHE A C 1
ATOM 1765 O O . PHE A 1 232 ? 1.855 -4.126 7.765 1.00 72.38 232 PHE A O 1
ATOM 1772 N N . ALA A 1 233 ? 2.723 -3.519 9.733 1.00 77.38 233 ALA A N 1
ATOM 1773 C CA . ALA A 1 233 ? 1.433 -3.198 10.329 1.00 77.38 233 ALA A CA 1
ATOM 1774 C C . ALA A 1 233 ? 1.444 -1.940 11.185 1.00 77.38 233 ALA A C 1
ATOM 1776 O O . ALA A 1 233 ? 2.372 -1.706 11.962 1.00 77.38 233 ALA A O 1
ATOM 1777 N N . ILE A 1 234 ? 0.333 -1.213 11.112 1.00 77.50 234 ILE A N 1
ATOM 1778 C CA . ILE A 1 234 ? -0.017 -0.123 12.017 1.00 77.50 234 ILE A CA 1
ATOM 1779 C C . ILE A 1 234 ? -1.166 -0.608 12.897 1.00 77.50 234 ILE A C 1
ATOM 1781 O O . ILE A 1 234 ? -2.204 -1.027 12.386 1.00 77.50 234 ILE A O 1
ATOM 1785 N N . SER A 1 235 ? -0.984 -0.554 14.215 1.00 83.75 235 SER A N 1
ATOM 1786 C CA . SER A 1 235 ? -2.002 -0.925 15.201 1.00 83.75 235 SER A CA 1
ATOM 1787 C C . SER A 1 235 ? -2.336 0.265 16.088 1.00 83.75 235 SER A C 1
ATOM 1789 O O . SER A 1 235 ? -1.431 0.935 16.581 1.00 83.75 235 SER A O 1
ATOM 1791 N N . MET A 1 236 ? -3.622 0.493 16.331 1.00 85.56 236 MET A N 1
ATOM 1792 C CA . MET A 1 236 ? -4.151 1.571 17.170 1.00 85.56 236 MET A CA 1
ATOM 1793 C C . MET A 1 236 ? -5.251 1.024 18.081 1.00 85.56 236 MET A C 1
ATOM 1795 O O . MET A 1 236 ? -6.137 0.310 17.611 1.00 85.56 236 MET A O 1
ATOM 1799 N N . ASP A 1 237 ? -5.204 1.369 19.366 1.00 89.19 237 ASP A N 1
ATOM 1800 C CA . ASP A 1 237 ? -6.247 1.028 20.335 1.00 89.19 237 ASP A CA 1
ATOM 1801 C C . ASP A 1 237 ? -7.183 2.223 20.536 1.00 89.19 237 ASP A C 1
ATOM 1803 O O . ASP A 1 237 ? -6.731 3.359 20.615 1.00 89.19 237 ASP A O 1
ATOM 1807 N N . PHE A 1 238 ? -8.479 1.966 20.657 1.00 87.50 238 PHE A N 1
ATOM 1808 C CA . PHE A 1 238 ? -9.517 2.966 20.872 1.00 87.50 238 PHE A CA 1
ATOM 1809 C C . PHE A 1 238 ? -10.301 2.634 22.136 1.00 87.50 238 PHE A C 1
ATOM 1811 O O . PHE A 1 238 ? -10.744 1.496 22.336 1.00 87.50 238 PHE A O 1
ATOM 1818 N N . GLU A 1 239 ? -10.495 3.642 22.984 1.00 87.88 239 GLU A N 1
ATOM 1819 C CA . GLU A 1 239 ? -11.329 3.516 24.177 1.00 87.88 239 GLU A CA 1
ATOM 1820 C C . GLU A 1 239 ? -12.826 3.385 23.825 1.00 87.88 239 GLU A C 1
ATOM 1822 O O . GLU A 1 239 ? -13.279 3.902 22.795 1.00 87.88 239 GLU A O 1
ATOM 1827 N N . PRO A 1 240 ? -13.635 2.750 24.697 1.00 88.56 240 PRO A N 1
ATOM 1828 C CA . PRO A 1 240 ? -15.085 2.742 24.549 1.00 88.56 240 PRO A CA 1
ATOM 1829 C C . PRO A 1 240 ? -15.658 4.162 24.431 1.00 88.56 240 PRO A C 1
ATOM 1831 O O . PRO A 1 240 ? -15.340 5.043 25.226 1.00 88.56 240 PRO A O 1
ATOM 1834 N N . GLY A 1 241 ? -16.567 4.371 23.481 1.00 84.69 241 GLY A N 1
ATOM 1835 C CA . GLY A 1 241 ? -17.242 5.650 23.256 1.00 84.69 241 GLY A CA 1
ATOM 1836 C C . GLY A 1 241 ? -16.459 6.651 22.404 1.00 84.69 241 GLY A C 1
ATOM 1837 O O . GLY A 1 241 ? -16.970 7.744 22.166 1.00 84.69 241 GLY A O 1
ATOM 1838 N N . CYS A 1 242 ? -15.261 6.297 21.931 1.00 84.00 242 CYS A N 1
ATOM 1839 C CA . CYS A 1 242 ? -14.500 7.107 20.987 1.00 84.00 242 CYS A CA 1
ATOM 1840 C C . CYS A 1 242 ? -15.172 7.114 19.601 1.00 84.00 242 CYS A C 1
ATOM 1842 O O . CYS A 1 242 ? -15.550 6.064 19.082 1.00 84.00 242 CYS A O 1
ATOM 1844 N N . GLU A 1 243 ? -15.347 8.295 19.007 1.00 85.06 243 GLU A N 1
ATOM 1845 C CA . GLU A 1 243 ? -15.830 8.425 17.632 1.00 85.06 243 GLU A CA 1
ATOM 1846 C C . GLU A 1 243 ? -14.677 8.177 16.656 1.00 85.06 243 GLU A C 1
ATOM 1848 O O . GLU A 1 243 ? -13.667 8.876 16.678 1.00 85.06 243 GLU A O 1
ATOM 1853 N N . MET A 1 244 ? -14.836 7.167 15.805 1.00 82.88 244 MET A N 1
ATOM 1854 C CA . MET A 1 244 ? -13.932 6.878 14.701 1.00 82.88 244 MET A CA 1
ATOM 1855 C C . MET A 1 244 ? -14.519 7.433 13.414 1.00 82.88 244 MET A C 1
ATOM 1857 O O . MET A 1 244 ? -15.685 7.183 13.099 1.00 82.88 244 MET A O 1
ATOM 1861 N N . ASP A 1 245 ? -13.690 8.160 12.674 1.00 83.88 245 ASP A N 1
ATOM 1862 C CA . ASP A 1 245 ? -14.014 8.688 11.352 1.00 83.88 245 ASP A CA 1
ATOM 1863 C C . ASP A 1 245 ? -12.724 8.936 10.567 1.00 83.88 245 ASP A C 1
ATOM 1865 O O . ASP A 1 245 ? -12.328 10.071 10.287 1.00 83.88 245 ASP A O 1
ATOM 1869 N N . TYR A 1 246 ? -12.003 7.843 10.326 1.00 77.81 246 TYR A N 1
ATOM 1870 C CA . TYR A 1 246 ? -10.659 7.877 9.766 1.00 77.81 246 TYR A CA 1
ATOM 1871 C C . TYR A 1 246 ? -10.597 7.091 8.468 1.00 77.81 246 TYR A C 1
ATOM 1873 O O . TYR A 1 246 ? -11.126 5.981 8.364 1.00 77.81 246 TYR A O 1
ATOM 1881 N N . THR A 1 247 ? -9.905 7.670 7.495 1.00 77.06 247 THR A N 1
ATOM 1882 C CA . THR A 1 247 ? -9.573 7.036 6.225 1.00 77.06 247 THR A CA 1
ATOM 1883 C C . THR A 1 247 ? -8.063 6.918 6.135 1.00 77.06 247 THR A C 1
ATOM 1885 O O . THR A 1 247 ? -7.352 7.920 6.169 1.00 77.06 247 THR A O 1
ATOM 1888 N N . PHE A 1 248 ? -7.581 5.688 6.032 1.00 74.81 248 PHE A N 1
ATOM 1889 C CA . PHE A 1 248 ? -6.186 5.394 5.733 1.00 74.81 248 PHE A CA 1
ATOM 1890 C C . PHE A 1 248 ? -6.045 5.321 4.220 1.00 74.81 248 PHE A C 1
ATOM 1892 O O . PHE A 1 248 ? -6.778 4.551 3.596 1.00 74.81 248 PHE A O 1
ATOM 1899 N N . THR A 1 249 ? -5.147 6.121 3.653 1.00 73.06 249 THR A N 1
ATOM 1900 C CA . THR A 1 249 ? -4.855 6.135 2.218 1.00 73.06 249 THR A CA 1
ATOM 1901 C C . THR A 1 249 ? -3.488 5.514 1.963 1.00 73.06 249 THR A C 1
ATOM 1903 O O . THR A 1 249 ? -2.556 5.684 2.749 1.00 73.06 249 THR A O 1
ATOM 1906 N N . LEU A 1 250 ? -3.377 4.743 0.889 1.00 75.06 250 LEU A N 1
ATOM 1907 C CA . LEU A 1 250 ? -2.098 4.398 0.288 1.00 75.06 250 LEU A CA 1
ATOM 1908 C C . LEU A 1 250 ? -2.097 4.967 -1.122 1.00 75.06 250 LEU A C 1
ATOM 1910 O O . LEU A 1 250 ? -2.995 4.679 -1.915 1.00 75.06 250 LEU A O 1
ATOM 1914 N N . GLU A 1 251 ? -1.083 5.765 -1.397 1.00 76.50 251 GLU A N 1
ATOM 1915 C CA . GLU A 1 251 ? -0.963 6.574 -2.596 1.00 76.50 251 GLU A CA 1
ATOM 1916 C C . GLU A 1 251 ? 0.346 6.219 -3.288 1.00 76.50 251 GLU A C 1
ATOM 1918 O O . GLU A 1 251 ? 1.318 5.810 -2.643 1.00 76.50 251 GLU A O 1
ATOM 1923 N N . TRP A 1 252 ? 0.377 6.350 -4.608 1.00 81.50 252 TRP A N 1
ATOM 1924 C CA . TRP A 1 252 ? 1.614 6.202 -5.359 1.00 81.50 252 TRP A CA 1
ATOM 1925 C C . TRP A 1 252 ? 1.690 7.188 -6.514 1.00 81.50 252 TRP A C 1
ATOM 1927 O O . TRP A 1 252 ? 0.678 7.633 -7.055 1.00 81.50 252 TRP A O 1
ATOM 1937 N N . THR A 1 253 ? 2.918 7.528 -6.890 1.00 80.56 253 THR A N 1
ATOM 1938 C CA . THR A 1 253 ? 3.224 8.406 -8.020 1.00 80.56 253 THR A CA 1
ATOM 1939 C C . THR A 1 253 ? 4.403 7.853 -8.813 1.00 80.56 253 THR A C 1
ATOM 1941 O O . THR A 1 253 ? 5.440 7.527 -8.236 1.00 80.56 253 THR A O 1
ATOM 1944 N N . TRP A 1 254 ? 4.264 7.790 -10.136 1.00 83.12 254 TRP A N 1
ATOM 1945 C CA . TRP A 1 254 ? 5.382 7.727 -11.074 1.00 83.12 254 TRP A CA 1
ATOM 1946 C C . TRP A 1 254 ? 5.514 9.108 -11.708 1.00 83.12 254 TRP A C 1
ATOM 1948 O O . TRP A 1 254 ? 4.764 9.462 -12.612 1.00 83.12 254 TRP A O 1
ATOM 1958 N N . SER A 1 255 ? 6.422 9.937 -11.207 1.00 75.88 255 SER A N 1
ATOM 1959 C CA . SER A 1 255 ? 6.535 11.323 -11.674 1.00 75.88 255 SER A CA 1
ATOM 1960 C C . SER A 1 255 ? 7.150 11.414 -13.070 1.00 75.88 255 SER A C 1
ATOM 1962 O O . SER A 1 255 ? 8.034 10.634 -13.409 1.00 75.88 255 SER A O 1
ATOM 1964 N N . PHE A 1 256 ? 6.752 12.429 -13.843 1.00 72.06 256 PHE A N 1
ATOM 1965 C CA . PHE A 1 256 ? 7.598 12.929 -14.929 1.00 72.06 256 PHE A CA 1
ATOM 1966 C C . PHE A 1 256 ? 8.780 13.711 -14.346 1.00 72.06 256 PHE A C 1
ATOM 1968 O O . PHE A 1 256 ? 8.617 14.521 -13.429 1.00 72.06 256 PHE A O 1
ATOM 1975 N N . GLU A 1 257 ? 9.968 13.508 -14.898 1.00 65.19 257 GLU A N 1
ATOM 1976 C CA . GLU A 1 257 ? 11.205 14.087 -14.380 1.00 65.19 257 GLU A CA 1
ATOM 1977 C C . GLU A 1 257 ? 11.479 15.454 -15.047 1.00 65.19 257 GLU A C 1
ATOM 1979 O O . GLU A 1 257 ? 12.091 15.545 -16.106 1.00 65.19 257 GLU A O 1
ATOM 1984 N N . ASN A 1 258 ? 11.023 16.556 -14.438 1.00 53.12 258 ASN A N 1
ATOM 1985 C CA . ASN A 1 258 ? 11.256 17.925 -14.931 1.00 53.12 258 ASN A CA 1
ATOM 1986 C C . ASN A 1 258 ? 12.265 18.701 -14.046 1.00 53.12 258 ASN A C 1
ATOM 1988 O O . ASN A 1 258 ? 11.873 19.695 -13.433 1.00 53.12 258 ASN A O 1
ATOM 1992 N N . ASN A 1 259 ? 13.529 18.249 -13.923 1.00 46.09 259 ASN A N 1
ATOM 1993 C CA . ASN A 1 259 ? 14.755 19.088 -13.797 1.00 46.09 259 ASN A CA 1
ATOM 1994 C C . ASN A 1 259 ? 16.015 18.326 -13.303 1.00 46.09 259 ASN A C 1
ATOM 1996 O O . ASN A 1 259 ? 16.012 17.723 -12.238 1.00 46.09 259 ASN A O 1
ATOM 2000 N N . ASP A 1 260 ? 17.099 18.505 -14.068 1.00 49.66 260 ASP A N 1
ATOM 2001 C CA . ASP A 1 260 ? 18.551 18.533 -13.783 1.00 49.66 260 ASP A CA 1
ATOM 2002 C C . ASP A 1 260 ? 19.326 17.373 -13.084 1.00 49.66 260 ASP A C 1
ATOM 2004 O O . ASP A 1 260 ? 19.110 16.984 -11.939 1.00 49.66 260 ASP A O 1
ATOM 2008 N N . ASP A 1 261 ? 20.364 16.942 -13.823 1.00 46.56 261 ASP A N 1
ATOM 2009 C CA . ASP A 1 261 ? 21.598 16.177 -13.538 1.00 46.56 261 ASP A CA 1
ATOM 2010 C C . ASP A 1 261 ? 21.572 14.662 -13.229 1.00 46.56 261 ASP A C 1
ATOM 2012 O O . ASP A 1 261 ? 22.558 13.997 -13.550 1.00 46.56 261 ASP A O 1
ATOM 2016 N N . VAL A 1 262 ? 20.484 14.059 -12.732 1.00 51.84 262 VAL A N 1
ATOM 2017 C CA . VAL A 1 262 ? 20.332 12.568 -12.645 1.00 51.84 262 VAL A CA 1
ATOM 2018 C C . VAL A 1 262 ? 19.199 12.044 -13.552 1.00 51.84 262 VAL A C 1
ATOM 2020 O O . VAL A 1 262 ? 18.984 10.846 -13.713 1.00 51.84 262 VAL A O 1
ATOM 2023 N N . THR A 1 263 ? 18.525 12.981 -14.213 1.00 53.56 263 THR A N 1
ATOM 2024 C CA . THR A 1 263 ? 17.331 12.860 -15.061 1.00 53.56 263 THR A CA 1
ATOM 2025 C C . THR A 1 263 ? 17.519 11.915 -16.250 1.00 53.56 263 THR A C 1
ATOM 2027 O O . THR A 1 263 ? 16.636 11.128 -16.570 1.00 53.56 263 THR A O 1
ATOM 2030 N N . TRP A 1 264 ? 18.707 11.917 -16.863 1.00 53.22 264 TRP A N 1
ATOM 2031 C CA . TRP A 1 264 ? 18.978 11.117 -18.062 1.00 53.22 264 TRP A CA 1
ATOM 2032 C C . TRP A 1 264 ? 19.017 9.612 -17.801 1.00 53.22 264 TRP A C 1
ATOM 2034 O O . TRP A 1 264 ? 18.755 8.845 -18.716 1.00 53.22 264 TRP A O 1
ATOM 2044 N N . CYS A 1 265 ? 19.376 9.166 -16.595 1.00 59.50 265 CYS A N 1
ATOM 2045 C CA . CYS A 1 265 ? 19.402 7.735 -16.281 1.00 59.50 265 CYS A CA 1
ATOM 2046 C C . CYS A 1 265 ? 17.983 7.187 -16.084 1.00 59.50 265 CYS A C 1
ATOM 2048 O O . CYS A 1 265 ? 17.718 6.041 -16.440 1.00 59.50 265 CYS A O 1
ATOM 2050 N N . ASN A 1 266 ? 17.073 8.018 -15.568 1.00 72.62 266 ASN A N 1
ATOM 2051 C CA . ASN A 1 266 ? 15.693 7.634 -15.284 1.00 72.62 266 ASN A CA 1
ATOM 2052 C C . ASN A 1 266 ? 14.872 7.518 -16.572 1.00 72.62 266 ASN A C 1
ATOM 2054 O O . ASN A 1 266 ? 14.248 6.487 -16.766 1.00 72.62 266 ASN A O 1
ATOM 2058 N N . ASP A 1 267 ? 14.974 8.467 -17.511 1.00 78.62 267 ASP A N 1
ATOM 2059 C CA . ASP A 1 267 ? 14.288 8.356 -18.814 1.00 78.62 267 ASP A CA 1
ATOM 2060 C C . ASP A 1 267 ? 14.704 7.083 -19.578 1.00 78.62 267 ASP A C 1
ATOM 2062 O O . ASP A 1 267 ? 13.889 6.418 -20.229 1.00 78.62 267 ASP A O 1
ATOM 2066 N N . LYS A 1 268 ? 15.989 6.714 -19.473 1.00 84.81 268 LYS A N 1
ATOM 2067 C CA . LYS A 1 268 ? 16.533 5.477 -20.048 1.00 84.81 268 LYS A CA 1
ATOM 2068 C C . LYS A 1 268 ? 15.983 4.241 -19.351 1.00 84.81 268 LYS A C 1
ATOM 2070 O O . LYS A 1 268 ? 15.584 3.300 -20.034 1.00 84.81 268 LYS A O 1
ATOM 2075 N N . ALA A 1 269 ? 15.928 4.254 -18.020 1.00 83.19 269 ALA A N 1
ATOM 2076 C CA . ALA A 1 269 ? 15.375 3.169 -17.221 1.00 83.19 269 ALA A CA 1
ATOM 2077 C C . ALA A 1 269 ? 13.863 2.994 -17.449 1.00 83.19 269 ALA A C 1
ATOM 2079 O O . ALA A 1 269 ? 13.421 1.872 -17.679 1.00 83.19 269 ALA A O 1
ATOM 2080 N N . ASP A 1 270 ? 13.092 4.082 -17.493 1.00 86.31 270 ASP A N 1
ATOM 2081 C CA . ASP A 1 270 ? 11.656 4.093 -17.792 1.00 86.31 270 ASP A CA 1
ATOM 2082 C C . ASP A 1 270 ? 11.377 3.498 -19.173 1.00 86.31 270 ASP A C 1
ATOM 2084 O O . ASP A 1 270 ? 10.532 2.612 -19.330 1.00 86.31 270 ASP A O 1
ATOM 2088 N N . THR A 1 271 ? 12.145 3.930 -20.177 1.00 86.75 271 THR A N 1
ATOM 2089 C CA . THR A 1 271 ? 12.035 3.404 -21.543 1.00 86.75 271 THR A CA 1
ATOM 2090 C C . THR A 1 271 ? 12.431 1.926 -21.606 1.00 86.75 271 THR A C 1
ATOM 2092 O O . THR A 1 271 ? 11.777 1.137 -22.290 1.00 86.75 271 THR A O 1
ATOM 2095 N N . TYR A 1 272 ? 13.482 1.526 -20.883 1.00 88.38 272 TYR A N 1
ATOM 2096 C CA . TYR A 1 272 ? 13.926 0.135 -20.807 1.00 88.38 272 TYR A CA 1
ATOM 2097 C C . TYR A 1 272 ? 12.847 -0.759 -20.182 1.00 88.38 272 TYR A C 1
ATOM 2099 O O . TYR A 1 272 ? 12.446 -1.741 -20.804 1.00 88.38 272 TYR A O 1
ATOM 2107 N N . ILE A 1 273 ? 12.315 -0.384 -19.012 1.00 89.31 273 ILE A N 1
ATOM 2108 C CA . ILE A 1 273 ? 11.223 -1.094 -18.326 1.00 89.31 273 ILE A CA 1
ATOM 2109 C C . ILE A 1 273 ? 10.002 -1.203 -19.243 1.00 89.31 273 ILE A C 1
ATOM 2111 O O . ILE A 1 273 ? 9.435 -2.287 -19.379 1.00 89.31 273 ILE A O 1
ATOM 2115 N N . GLY A 1 274 ? 9.629 -0.116 -19.928 1.00 88.12 274 GLY A N 1
ATOM 2116 C CA . GLY A 1 274 ? 8.528 -0.121 -20.892 1.00 88.12 274 GLY A CA 1
ATOM 2117 C C . GLY A 1 274 ? 8.727 -1.135 -22.026 1.00 88.12 274 GLY A C 1
ATOM 2118 O O . GLY A 1 274 ? 7.791 -1.845 -22.393 1.00 88.12 274 GLY A O 1
ATOM 2119 N N . ASN A 1 275 ? 9.953 -1.269 -22.543 1.00 87.31 275 ASN A N 1
ATOM 2120 C CA . ASN A 1 275 ? 10.281 -2.260 -23.572 1.00 87.31 275 ASN A CA 1
ATOM 2121 C C . ASN A 1 275 ? 10.280 -3.703 -23.044 1.00 87.31 275 ASN A C 1
ATOM 2123 O O . ASN A 1 275 ? 9.869 -4.602 -23.784 1.00 87.31 275 ASN A O 1
ATOM 2127 N N . VAL A 1 276 ? 10.714 -3.936 -21.797 1.00 89.00 276 VAL A N 1
ATOM 2128 C CA . VAL A 1 276 ? 10.595 -5.255 -21.143 1.00 89.00 276 VAL A CA 1
ATOM 2129 C C . VAL A 1 276 ? 9.118 -5.618 -20.990 1.00 89.00 276 VAL A C 1
ATOM 2131 O O . VAL A 1 276 ? 8.705 -6.697 -21.410 1.00 89.00 276 VAL A O 1
ATOM 2134 N N . ALA A 1 277 ? 8.302 -4.695 -20.470 1.00 87.81 277 ALA A N 1
ATOM 2135 C CA . ALA A 1 277 ? 6.871 -4.900 -20.248 1.00 87.81 277 ALA A CA 1
ATOM 2136 C C . ALA A 1 277 ? 6.112 -5.169 -21.560 1.00 87.81 277 ALA A C 1
ATOM 2138 O O . ALA A 1 277 ? 5.219 -6.013 -21.611 1.00 87.81 277 ALA A O 1
ATOM 2139 N N . ALA A 1 278 ? 6.506 -4.504 -22.650 1.00 85.12 278 ALA A N 1
ATOM 2140 C CA . ALA A 1 278 ? 5.959 -4.736 -23.986 1.00 85.12 278 ALA A CA 1
ATOM 2141 C C . ALA A 1 278 ? 6.465 -6.034 -24.654 1.00 85.12 278 ALA A C 1
ATOM 2143 O O . ALA A 1 278 ? 6.026 -6.370 -25.757 1.00 85.12 278 ALA A O 1
ATOM 2144 N N . GLY A 1 279 ? 7.410 -6.752 -24.034 1.00 87.06 279 GLY A N 1
ATOM 2145 C CA . GLY A 1 279 ? 8.034 -7.950 -24.598 1.00 87.06 279 GLY A CA 1
ATOM 2146 C C . GLY A 1 279 ? 8.909 -7.674 -25.825 1.00 87.06 279 GLY A C 1
ATOM 2147 O O . GLY A 1 279 ? 9.173 -8.583 -26.612 1.00 87.06 279 GLY A O 1
ATOM 2148 N N . VAL A 1 280 ? 9.340 -6.423 -26.022 1.00 88.06 280 VAL A N 1
ATOM 2149 C CA . VAL A 1 280 ? 10.270 -6.036 -27.098 1.00 88.06 280 VAL A CA 1
ATOM 2150 C C . VAL A 1 280 ? 11.673 -6.552 -26.786 1.00 88.06 280 VAL A C 1
ATOM 2152 O O . VAL A 1 280 ? 12.399 -6.964 -27.692 1.00 88.06 280 VAL A O 1
ATOM 2155 N N . ILE A 1 281 ? 12.035 -6.553 -25.501 1.00 91.19 281 ILE A N 1
ATOM 2156 C CA . ILE A 1 281 ? 13.296 -7.082 -24.982 1.00 91.19 281 ILE A CA 1
ATOM 2157 C C . ILE A 1 281 ? 13.018 -8.079 -23.855 1.00 91.19 281 ILE A C 1
ATOM 2159 O O . ILE A 1 281 ? 12.049 -7.935 -23.113 1.00 91.19 281 ILE A O 1
ATOM 2163 N N . GLU A 1 282 ? 13.868 -9.097 -23.732 1.00 92.31 282 GLU A N 1
ATOM 2164 C CA . GLU A 1 282 ? 13.773 -10.097 -22.667 1.00 92.31 282 GLU A CA 1
ATOM 2165 C C . GLU A 1 282 ? 14.818 -9.807 -21.586 1.00 92.31 282 GLU A C 1
ATOM 2167 O O . GLU A 1 282 ? 16.018 -9.964 -21.814 1.00 92.31 282 GLU A O 1
ATOM 2172 N N . ASP A 1 283 ? 14.355 -9.433 -20.396 1.00 91.81 283 ASP A N 1
ATOM 2173 C CA . ASP A 1 283 ? 15.183 -9.292 -19.201 1.00 91.81 283 ASP A CA 1
ATOM 2174 C C . ASP A 1 283 ? 14.435 -9.867 -17.996 1.00 91.81 283 ASP A C 1
ATOM 2176 O O . ASP A 1 283 ? 13.576 -9.223 -17.404 1.00 91.81 283 ASP A O 1
ATOM 2180 N N . ALA A 1 284 ? 14.749 -11.114 -17.641 1.00 89.12 284 ALA A N 1
ATOM 2181 C CA . ALA A 1 284 ? 14.072 -11.819 -16.553 1.00 89.12 284 ALA A CA 1
ATOM 2182 C C . ALA A 1 284 ? 14.426 -11.285 -15.152 1.00 89.12 284 ALA A C 1
ATOM 2184 O O . ALA A 1 284 ? 13.815 -11.718 -14.175 1.00 89.12 284 ALA A O 1
ATOM 2185 N N . ALA A 1 285 ? 15.443 -10.423 -15.035 1.00 87.88 285 ALA A N 1
ATOM 2186 C CA . ALA A 1 285 ? 15.793 -9.779 -13.774 1.00 87.88 285 ALA A CA 1
ATOM 2187 C C . ALA A 1 285 ? 14.975 -8.498 -13.547 1.00 87.88 285 ALA A C 1
ATOM 2189 O O . ALA A 1 285 ? 14.769 -8.111 -12.398 1.00 87.88 285 ALA A O 1
ATOM 2190 N N . CYS A 1 286 ? 14.493 -7.867 -14.622 1.00 87.56 286 CYS A N 1
ATOM 2191 C CA . CYS A 1 286 ? 13.582 -6.735 -14.551 1.00 87.56 286 CYS A CA 1
ATOM 2192 C C . CYS A 1 286 ? 12.172 -7.206 -14.161 1.00 87.56 286 CYS A C 1
ATOM 2194 O O . CYS A 1 286 ? 11.596 -8.101 -14.780 1.00 87.56 286 CYS A O 1
ATOM 2196 N N . ILE A 1 287 ? 11.620 -6.598 -13.113 1.00 84.12 287 ILE A N 1
ATOM 2197 C CA . ILE A 1 287 ? 10.260 -6.842 -12.638 1.00 84.12 287 ILE A CA 1
ATOM 2198 C C . ILE A 1 287 ? 9.374 -5.726 -13.182 1.00 84.12 287 ILE A C 1
ATOM 2200 O O . ILE A 1 287 ? 9.595 -4.555 -12.877 1.00 84.12 287 ILE A O 1
ATOM 2204 N N . THR A 1 288 ? 8.364 -6.093 -13.967 1.00 85.31 288 THR A N 1
ATOM 2205 C CA . THR A 1 288 ? 7.422 -5.155 -14.604 1.00 85.31 288 THR A CA 1
ATOM 2206 C C . THR A 1 288 ? 6.012 -5.229 -14.024 1.00 85.31 288 THR A C 1
ATOM 2208 O O . THR A 1 288 ? 5.154 -4.437 -14.403 1.00 85.31 288 THR A O 1
ATOM 2211 N N . ASP A 1 289 ? 5.775 -6.172 -13.112 1.00 82.44 289 ASP A N 1
ATOM 2212 C CA . ASP A 1 289 ? 4.480 -6.400 -12.481 1.00 82.44 289 ASP A CA 1
ATOM 2213 C C . ASP A 1 289 ? 4.451 -5.818 -11.069 1.00 82.44 289 ASP A C 1
ATOM 2215 O O . ASP A 1 289 ? 5.440 -5.860 -10.335 1.00 82.44 289 ASP A O 1
ATOM 2219 N N . ILE A 1 290 ? 3.274 -5.345 -10.669 1.00 79.56 290 ILE A N 1
ATOM 2220 C CA . ILE A 1 290 ? 3.019 -4.781 -9.350 1.00 79.56 290 ILE A CA 1
ATOM 2221 C C . ILE A 1 290 ? 1.888 -5.526 -8.647 1.00 79.56 290 ILE A C 1
ATOM 2223 O O . ILE A 1 290 ? 0.812 -5.744 -9.202 1.00 79.56 290 ILE A O 1
ATOM 2227 N N . GLU A 1 291 ? 2.123 -5.906 -7.396 1.00 75.12 291 GLU A N 1
ATOM 2228 C CA . GLU A 1 291 ? 1.140 -6.580 -6.551 1.00 75.12 291 GLU A CA 1
ATOM 2229 C C . GLU A 1 291 ? 1.193 -5.998 -5.140 1.00 75.12 291 GLU A C 1
ATOM 2231 O O . GLU A 1 291 ? 2.265 -5.750 -4.590 1.00 75.12 291 GLU A O 1
ATOM 2236 N N . LEU A 1 292 ? 0.022 -5.778 -4.544 1.00 73.25 292 LEU A N 1
ATOM 2237 C CA . LEU A 1 292 ? -0.107 -5.312 -3.171 1.00 73.25 292 LEU A CA 1
ATOM 2238 C C . LEU A 1 292 ? -1.342 -5.940 -2.527 1.00 73.25 292 LEU A C 1
ATOM 2240 O O . LEU A 1 292 ? -2.438 -5.909 -3.089 1.00 73.25 292 LEU A O 1
ATOM 2244 N N . ASN A 1 293 ? -1.178 -6.438 -1.301 1.00 74.00 293 ASN A N 1
ATOM 2245 C CA . ASN A 1 293 ? -2.280 -6.924 -0.481 1.00 74.00 293 ASN A CA 1
ATOM 2246 C C . ASN A 1 293 ? -2.334 -6.177 0.858 1.00 74.00 293 ASN A C 1
ATOM 2248 O O . ASN A 1 293 ? -1.405 -6.258 1.668 1.00 74.00 293 ASN A O 1
ATOM 2252 N N . VAL A 1 294 ? -3.440 -5.463 1.080 1.00 74.44 294 VAL A N 1
ATOM 2253 C CA . VAL A 1 294 ? -3.691 -4.673 2.288 1.00 74.44 294 VAL A CA 1
ATOM 2254 C C . VAL A 1 294 ? -4.897 -5.236 3.030 1.00 74.44 294 VAL A C 1
ATOM 2256 O O . VAL A 1 294 ? -5.979 -5.402 2.467 1.00 74.44 294 VAL A O 1
ATOM 2259 N N . ILE A 1 295 ? -4.722 -5.502 4.321 1.00 78.19 295 ILE A N 1
ATOM 2260 C CA . ILE A 1 295 ? -5.745 -6.072 5.194 1.00 78.19 295 ILE A CA 1
ATOM 2261 C C . ILE A 1 295 ? -6.013 -5.096 6.335 1.00 78.19 295 ILE A C 1
ATOM 2263 O O . ILE A 1 295 ? -5.128 -4.797 7.132 1.00 78.19 295 ILE A O 1
ATOM 2267 N N . ALA A 1 296 ? -7.258 -4.645 6.454 1.00 79.31 296 ALA A N 1
ATOM 2268 C CA . ALA A 1 296 ? -7.733 -3.877 7.597 1.00 79.31 296 ALA A CA 1
ATOM 2269 C C . ALA A 1 296 ? -8.559 -4.787 8.521 1.00 79.31 296 ALA A C 1
ATOM 2271 O O . ALA A 1 296 ? -9.413 -5.543 8.058 1.00 79.31 296 ALA A O 1
ATOM 2272 N N . THR A 1 297 ? -8.309 -4.740 9.828 1.00 84.31 297 THR A N 1
ATOM 2273 C CA . THR A 1 297 ? -9.006 -5.551 10.837 1.00 84.31 297 THR A CA 1
ATOM 2274 C C . THR A 1 297 ? -9.385 -4.693 12.039 1.00 84.31 297 THR A C 1
ATOM 2276 O O . THR A 1 297 ? -8.593 -3.878 12.494 1.00 84.31 297 THR A O 1
ATOM 2279 N N . ALA A 1 298 ? -10.583 -4.902 12.587 1.00 86.50 298 ALA A N 1
ATOM 2280 C CA . ALA A 1 298 ? -10.997 -4.332 13.866 1.00 86.50 298 ALA A CA 1
ATOM 2281 C C . ALA A 1 298 ? -11.375 -5.467 14.827 1.00 86.50 298 ALA A C 1
ATOM 2283 O O . ALA A 1 298 ? -12.220 -6.301 14.499 1.00 86.50 298 ALA A O 1
ATOM 2284 N N . THR A 1 299 ? -10.753 -5.498 16.006 1.00 88.44 299 THR A N 1
ATOM 2285 C CA . THR A 1 299 ? -10.923 -6.563 17.006 1.00 88.44 299 THR A CA 1
ATOM 2286 C C . THR A 1 299 ? -11.274 -5.964 18.361 1.00 88.44 299 THR A C 1
ATOM 2288 O O . THR A 1 299 ? -10.700 -4.957 18.761 1.00 88.44 299 THR A O 1
ATOM 2291 N N . GLN A 1 300 ? -12.218 -6.568 19.082 1.00 89.56 300 GLN A N 1
ATOM 2292 C CA . GLN A 1 300 ? -12.497 -6.188 20.466 1.00 89.56 300 GLN A CA 1
ATOM 2293 C C . GLN A 1 300 ? -11.294 -6.528 21.359 1.00 89.56 300 GLN A C 1
ATOM 2295 O O . GLN A 1 300 ? -10.750 -7.627 21.255 1.00 89.56 300 GLN A O 1
ATOM 2300 N N . ILE A 1 301 ? -10.918 -5.615 22.253 1.00 87.56 301 ILE A N 1
ATOM 2301 C CA . ILE A 1 301 ? -9.862 -5.816 23.257 1.00 87.56 301 ILE A CA 1
ATOM 2302 C C . ILE A 1 301 ? -10.421 -5.651 24.681 1.00 87.56 301 ILE A C 1
ATOM 2304 O O . ILE A 1 301 ? -11.494 -5.067 24.857 1.00 87.56 301 ILE A O 1
ATOM 2308 N N . ASP A 1 302 ? -9.718 -6.221 25.663 1.00 74.88 302 ASP A N 1
ATOM 2309 C CA . ASP A 1 302 ? -10.037 -6.218 27.105 1.00 74.88 302 ASP A CA 1
ATOM 2310 C C . ASP A 1 302 ? -8.918 -5.523 27.893 1.00 74.88 302 ASP A C 1
ATOM 2312 O O . ASP A 1 302 ? -7.734 -5.786 27.564 1.00 74.88 302 ASP A O 1
#